Protein AF-0000000080856623 (afdb_homodimer)

InterPro domains:
  IPR011146 HIT-like domain [PF01230] (14-105)
  IPR011146 HIT-like domain [PS51084] (1-110)
  IPR019808 Histidine triad, conserved site [PS00892] (84-102)
  IPR036265 HIT-like superfamily [G3DSA:3.30.428.10] (2-150)
  IPR036265 HIT-like superfamily [SSF54197] (4-149)
  IPR039383 FHIT family [cd01275] (6-125)
  IPR052677 Dinucleoside polyphosphate hydrolase [PTHR46981] (1-150)

Nearest PDB structures (foldseek):
  7p8p-assembly1_D  TM=9.860E-01  e=2.980E-21  Homo sapiens
  7p8p-assembly2_B  TM=9.733E-01  e=2.643E-21  Homo sapiens
  6fit-assembly1_A-2  TM=9.940E-01  e=3.788E-18  Homo sapiens
  3fit-assembly1_A-2  TM=9.906E-01  e=9.327E-18  Homo sapiens
  1ems-assembly1_A  TM=9.838E-01  e=1.234E-13  Caenorhabditis elegans

pLDDT: mean 90.17, std 13.38, range [50.75, 98.94]

Secondary structure (DSSP, 8-state):
--EEEETTEEEEGGGEEEE-SSEEEEE-SS-SSTT-EEEEESS--SSGGGS-HHHHHHHHHHHHHHHHHHHHHTT-SEEEEEEEESGGGT--SSS--EEEEEE-TTSSSSTTHHHHHHHHHT-GGG--GGGPPPHHHHHHHHHHHHTT--/--EEEETTEEEEGGGEEEE-SSEEEEE-SS-SSTT-EEEEESS--SSGGGS-HHHHHHHHHHHHHHHHHHHHHTT-SEEEEEEEESGGGT--SSS--EEEEEE-TTSSSSTTHHHHHHHHHT-GGG--GGGPPPHHHHHHHHHHHHTT--

Radius of gyration: 18.38 Å; Cα contacts (8 Å, |Δi|>4): 606; chains: 2; bounding box: 36×53×48 Å

Sequence (300 aa):
MATFRFGQHIIKSSAVFLKTELSFALVNRKPVVPGHVLVCPLRVVERFRDLRPEEVADLFMTTQRVANGIEKHFQASSLTIAIQDGPEAGQTVKHVHVHVLPRKAGDFEKNDSIYDELQKHDRESEDVPSKWRSEEEMAREATELSSLFNMATFRFGQHIIKSSAVFLKTELSFALVNRKPVVPGHVLVCPLRVVERFRDLRPEEVADLFMTTQRVANGIEKHFQASSLTIAIQDGPEAGQTVKHVHVHVLPRKAGDFEKNDSIYDELQKHDRESEDVPSKWRSEEEMAREATELSSLFN

Foldseek 3Di:
DDWADFAVDIGDCLQWQDDDPFKTKGQDFQDLFPLKIKIFTRDFAQFPVVDDPVNVVVRVVVVVLSLVLSCVVVVADDKDKDWQGDVVSQDDRRGTMIIIDGDHPPRDVPPVCSSVCVSVVSPCVVCPVVSTDDSVVSSVVSNVSSVSVD/DDWADFAVDIGDCLQWQDDDPFKTKGQDFQDLFPLKIKIFTRDFAQFPVPDDPVNVVVRVVVVVLSLVLSCVVVVADDKDKDWQGDVVSQDQGRGTMIIIDGDHPPRDVPPVCSSVCVSVVSPCVVCPVVSTDDSVVSSVVSNVSSVSVD

Structure (mmCIF, N/CA/C/O backbone):
data_AF-0000000080856623-model_v1
#
loop_
_entity.id
_entity.type
_entity.pdbx_description
1 polymer "Bis(5'-adenosyl)-triphosphatase"
#
loop_
_atom_site.group_PDB
_atom_site.id
_atom_site.type_symbol
_atom_site.label_atom_id
_atom_site.label_alt_id
_atom_site.label_comp_id
_atom_site.label_asym_id
_atom_site.label_entity_id
_atom_site.label_seq_id
_atom_site.pdbx_PDB_ins_code
_atom_site.Cartn_x
_atom_site.Cartn_y
_atom_site.Cartn_z
_atom_site.occupancy
_atom_site.B_iso_or_equiv
_atom_site.auth_seq_id
_atom_site.auth_comp_id
_atom_site.auth_asym_id
_atom_site.auth_atom_id
_atom_site.pdbx_PDB_model_num
ATOM 1 N N . MET A 1 1 ? 4.715 21.141 23.594 1 70.88 1 MET A N 1
ATOM 2 C CA . MET A 1 1 ? 3.789 20.641 22.578 1 70.88 1 MET A CA 1
ATOM 3 C C . MET A 1 1 ? 3.955 19.141 22.375 1 70.88 1 MET A C 1
ATOM 5 O O . MET A 1 1 ? 5.055 18.609 22.516 1 70.88 1 MET A O 1
ATOM 9 N N . ALA A 1 2 ? 2.922 18.375 22.422 1 89.44 2 ALA A N 1
ATOM 10 C CA . ALA A 1 2 ? 2.992 16.922 22.297 1 89.44 2 ALA A CA 1
ATOM 11 C C . ALA A 1 2 ? 3.67 16.516 21 1 89.44 2 ALA A C 1
ATOM 13 O O . ALA A 1 2 ? 3.701 17.297 20.031 1 89.44 2 ALA A O 1
ATOM 14 N N . THR A 1 3 ? 4.473 15.602 21.031 1 94.25 3 THR A N 1
ATOM 15 C CA . THR A 1 3 ? 5.207 15.141 19.859 1 94.25 3 THR A CA 1
ATOM 16 C C . THR A 1 3 ? 4.926 13.672 19.594 1 94.25 3 THR A C 1
ATOM 18 O O . THR A 1 3 ? 4.398 12.961 20.453 1 94.25 3 THR A O 1
ATOM 21 N N . PHE A 1 4 ? 5.152 13.289 18.422 1 95.56 4 PHE A N 1
ATOM 22 C CA . PHE A 1 4 ? 5.121 11.898 18 1 95.56 4 PHE A CA 1
ATOM 23 C C . PHE A 1 4 ? 6.477 11.469 17.453 1 95.56 4 PHE A C 1
ATOM 25 O O . PHE A 1 4 ? 7.227 12.289 16.922 1 95.56 4 PHE A O 1
ATOM 32 N N . ARG A 1 5 ? 6.703 10.234 17.656 1 95.94 5 ARG A N 1
ATOM 33 C CA . ARG A 1 5 ? 7.902 9.688 17.031 1 95.94 5 ARG A CA 1
ATOM 34 C C . ARG A 1 5 ? 7.598 9.125 15.641 1 95.94 5 ARG A C 1
ATOM 36 O O . ARG A 1 5 ? 6.637 8.375 15.477 1 95.94 5 ARG A O 1
ATOM 43 N N . PHE A 1 6 ? 8.422 9.531 14.688 1 96.31 6 PHE A N 1
ATOM 44 C CA . PHE A 1 6 ? 8.367 9.039 13.312 1 96.31 6 PHE A CA 1
ATOM 45 C C . PHE A 1 6 ? 9.734 8.516 12.875 1 96.31 6 PHE A C 1
ATOM 47 O O . PHE A 1 6 ? 10.469 9.211 12.172 1 96.31 6 PHE A O 1
ATOM 54 N N . GLY A 1 7 ? 9.883 7.223 13.266 1 95.12 7 GLY A N 1
ATOM 55 C CA . GLY A 1 7 ? 11.227 6.691 13.109 1 95.12 7 GLY A CA 1
ATOM 56 C C . GLY A 1 7 ? 12.281 7.492 13.844 1 95.12 7 GLY A C 1
ATOM 57 O O . GLY A 1 7 ? 12.156 7.727 15.047 1 95.12 7 GLY A O 1
ATOM 58 N N . GLN A 1 8 ? 13.289 7.926 13.188 1 93.19 8 GLN A N 1
ATOM 59 C CA . GLN A 1 8 ? 14.391 8.688 13.758 1 93.19 8 GLN A CA 1
ATOM 60 C C . GLN A 1 8 ? 14.031 10.164 13.891 1 93.19 8 GLN A C 1
ATOM 62 O O . GLN A 1 8 ? 14.828 10.969 14.367 1 93.19 8 GLN A O 1
ATOM 67 N N . HIS A 1 9 ? 12.805 10.547 13.5 1 92.5 9 HIS A N 1
ATOM 68 C CA . HIS A 1 9 ? 12.352 11.93 13.555 1 92.5 9 HIS A CA 1
ATOM 69 C C . HIS A 1 9 ? 11.32 12.133 14.656 1 92.5 9 HIS A C 1
ATOM 71 O O . HIS A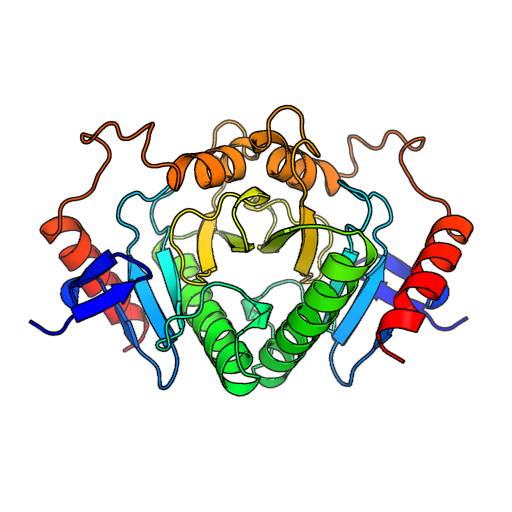 1 9 ? 10.648 11.188 15.07 1 92.5 9 HIS A O 1
ATOM 77 N N . ILE A 1 10 ? 11.305 13.328 15.109 1 94.25 10 ILE A N 1
ATOM 78 C CA . ILE A 1 10 ? 10.25 13.789 16.016 1 94.25 10 ILE A CA 1
ATOM 79 C C . ILE A 1 10 ? 9.328 14.758 15.289 1 94.25 10 ILE A C 1
ATOM 81 O O . ILE A 1 10 ? 9.789 15.719 14.664 1 94.25 10 ILE A O 1
ATOM 85 N N . ILE A 1 11 ? 8.07 14.484 15.359 1 93.62 11 ILE A N 1
ATOM 86 C CA . ILE A 1 11 ? 7.113 15.352 14.672 1 93.62 11 ILE A CA 1
ATOM 87 C C . ILE A 1 11 ? 6.195 16.016 15.695 1 93.62 11 ILE A C 1
ATOM 89 O O . ILE A 1 11 ? 5.801 15.391 16.688 1 93.62 11 ILE A O 1
ATOM 93 N N . LYS A 1 12 ? 5.953 17.266 15.445 1 95.38 12 LYS A N 1
ATOM 94 C CA . LYS A 1 12 ? 5.035 18 16.312 1 95.38 12 LYS A CA 1
ATOM 95 C C . LYS A 1 12 ? 3.607 17.484 16.156 1 95.38 12 LYS A C 1
ATOM 97 O O . LYS A 1 12 ? 3.176 17.156 15.055 1 95.38 12 LYS A O 1
ATOM 102 N N . SER A 1 13 ? 2.863 17.5 17.234 1 97.12 13 SER A N 1
ATOM 103 C CA . SER A 1 13 ? 1.475 17.047 17.219 1 97.12 13 SER A CA 1
ATOM 104 C C . SER A 1 13 ? 0.624 17.938 16.312 1 97.12 13 SER A C 1
ATOM 106 O O . SER A 1 13 ? -0.447 17.516 15.867 1 97.12 13 SER A O 1
ATOM 108 N N . SER A 1 14 ? 1.078 19.125 16 1 96.81 14 SER A N 1
ATOM 109 C CA . SER A 1 14 ? 0.342 20.047 15.148 1 96.81 14 SER A CA 1
ATOM 110 C C . SER A 1 14 ? 0.319 19.578 13.703 1 96.81 14 SER A C 1
ATOM 112 O O . SER A 1 14 ? -0.468 20.062 12.891 1 96.81 14 SER A O 1
ATOM 114 N N . ALA A 1 15 ? 1.191 18.609 13.398 1 97.25 15 ALA A N 1
ATOM 115 C CA . ALA A 1 15 ? 1.214 18.031 12.055 1 97.25 15 ALA A CA 1
ATOM 116 C C . ALA A 1 15 ? 0.324 16.797 11.969 1 97.25 15 ALA A C 1
ATOM 118 O O . ALA A 1 15 ? 0.147 16.219 10.898 1 97.25 15 ALA A O 1
ATOM 119 N N . VAL A 1 16 ? -0.177 16.359 13.141 1 98.38 16 VAL A N 1
ATOM 120 C CA . VAL A 1 16 ? -1.014 15.172 13.242 1 98.38 16 VAL A CA 1
ATOM 121 C C . VAL A 1 16 ? -2.486 15.57 13.211 1 98.38 16 VAL A C 1
ATOM 123 O O . VAL A 1 16 ? -2.914 16.438 13.977 1 98.38 16 VAL A O 1
ATOM 126 N N . PHE A 1 17 ? -3.281 14.891 12.32 1 98.56 17 PHE A N 1
ATOM 127 C CA . PHE A 1 17 ? -4.656 15.367 12.195 1 98.56 17 PHE A CA 1
ATOM 128 C C . PHE A 1 17 ? -5.641 14.289 12.633 1 98.56 17 PHE A C 1
ATOM 130 O O . PHE A 1 17 ? -6.844 14.531 12.719 1 98.56 17 PHE A O 1
ATOM 137 N N . LEU A 1 18 ? -5.203 13.117 12.891 1 98.56 18 LEU A N 1
ATOM 138 C CA . LEU A 1 18 ? -6.027 12.023 13.391 1 98.56 18 LEU A CA 1
ATOM 139 C C . LEU A 1 18 ? -5.207 11.078 14.258 1 98.56 18 LEU A C 1
ATOM 141 O O . LEU A 1 18 ? -4.074 10.742 13.914 1 98.56 18 LEU A O 1
ATOM 145 N N . LYS A 1 19 ? -5.727 10.695 15.336 1 98.12 19 LYS A N 1
ATOM 146 C CA . LYS A 1 19 ? -5.113 9.711 16.219 1 98.12 19 LYS A CA 1
ATOM 147 C C . LYS A 1 19 ? -6.133 8.664 16.672 1 98.12 19 LYS A C 1
ATOM 149 O O . LYS A 1 19 ? -7.258 9.008 17.047 1 98.12 19 LYS A O 1
ATOM 154 N N . THR A 1 20 ? -5.82 7.445 16.516 1 98.25 20 THR A N 1
ATOM 155 C CA . THR A 1 20 ? -6.605 6.348 17.078 1 98.25 20 THR A CA 1
ATOM 156 C C . THR A 1 20 ? -5.875 5.691 18.234 1 98.25 20 THR A C 1
ATOM 158 O O . THR A 1 20 ? -4.898 6.238 18.75 1 98.25 20 THR A O 1
ATOM 161 N N . GLU A 1 21 ? -6.359 4.543 18.656 1 98 21 GLU A N 1
ATOM 162 C CA . GLU A 1 21 ? -5.754 3.852 19.797 1 98 21 GLU A CA 1
ATOM 163 C C . GLU A 1 21 ? -4.34 3.375 19.453 1 98 21 GLU A C 1
ATOM 165 O O . GLU A 1 21 ? -3.465 3.355 20.328 1 98 21 GLU A O 1
ATOM 170 N N . LEU A 1 22 ? -4.133 3.025 18.156 1 98.81 22 LEU A N 1
ATOM 171 C CA . LEU A 1 22 ? -2.861 2.379 17.859 1 98.81 22 LEU A CA 1
ATOM 172 C C . LEU A 1 22 ? -2.168 3.061 16.688 1 98.81 22 LEU A C 1
ATOM 174 O O . LEU A 1 22 ? -1.07 2.664 16.297 1 98.81 22 LEU A O 1
ATOM 178 N N . SER A 1 23 ? -2.801 4.129 16.078 1 98.81 23 SER A N 1
ATOM 179 C CA . SER A 1 23 ? -2.238 4.754 14.883 1 98.81 23 SER A CA 1
ATOM 180 C C . SER A 1 23 ? -2.424 6.266 14.906 1 98.81 23 SER A C 1
ATOM 182 O O . SER A 1 23 ? -3.162 6.793 15.742 1 98.81 23 SER A O 1
ATOM 184 N N . PHE A 1 24 ? -1.7 6.93 14.062 1 98.69 24 PHE A N 1
ATOM 185 C CA . PHE A 1 24 ? -1.901 8.352 13.836 1 98.69 24 PHE A CA 1
ATOM 186 C C . PHE A 1 24 ? -1.658 8.711 12.375 1 98.69 24 PHE A C 1
ATOM 188 O O . PHE A 1 24 ? -0.956 7.988 11.664 1 98.69 24 PHE A O 1
ATOM 195 N N . ALA A 1 25 ? -2.311 9.75 11.945 1 98.81 25 ALA A N 1
ATOM 196 C CA . ALA A 1 25 ? -2.17 10.273 10.586 1 98.81 25 ALA A CA 1
ATOM 197 C C . ALA A 1 25 ? -1.59 11.688 10.609 1 98.81 25 ALA A C 1
ATOM 199 O O . ALA A 1 25 ? -1.991 12.523 11.422 1 98.81 25 ALA A O 1
ATOM 200 N N . LEU A 1 26 ? -0.622 11.945 9.727 1 98.38 26 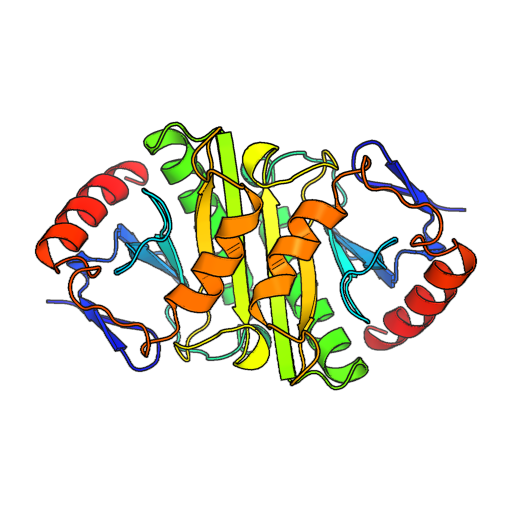LEU A N 1
ATOM 201 C CA . LEU A 1 26 ? 0.045 13.242 9.703 1 98.38 26 LEU A CA 1
ATOM 202 C C . LEU A 1 26 ? 0.203 13.742 8.266 1 98.38 26 LEU A C 1
ATOM 204 O O . LEU A 1 26 ? 0.229 12.945 7.328 1 98.38 26 LEU A O 1
ATOM 208 N N . VAL A 1 27 ? 0.275 15.039 8.141 1 97.75 27 VAL A N 1
ATOM 209 C CA . VAL A 1 27 ? 0.539 15.648 6.836 1 97.75 27 VAL A CA 1
ATOM 210 C C . VAL A 1 27 ? 2 15.43 6.449 1 97.75 27 VAL A C 1
ATOM 212 O O . VAL A 1 27 ? 2.867 15.312 7.32 1 97.75 27 VAL A O 1
ATOM 215 N N . ASN A 1 28 ? 2.178 15.281 5.238 1 94.06 28 ASN A N 1
ATOM 216 C CA . ASN A 1 28 ? 3.518 15.023 4.719 1 94.06 28 ASN A CA 1
ATOM 217 C C . ASN A 1 28 ? 4.312 16.312 4.559 1 94.06 28 ASN A C 1
ATOM 219 O O . ASN A 1 28 ? 3.779 17.328 4.094 1 94.06 28 ASN A O 1
ATOM 223 N N . ARG A 1 29 ? 5.516 16.266 4.957 1 91.31 29 ARG A N 1
ATOM 224 C CA . ARG A 1 29 ? 6.387 17.438 4.875 1 91.31 29 ARG A CA 1
ATOM 225 C C . ARG A 1 29 ? 6.723 17.766 3.424 1 91.31 29 ARG A C 1
ATOM 227 O O . ARG A 1 29 ? 6.875 18.938 3.066 1 91.31 29 ARG A O 1
ATOM 234 N N . LYS A 1 30 ? 6.91 16.781 2.619 1 89.94 30 LYS A N 1
ATOM 235 C CA . LYS A 1 30 ? 7.207 16.922 1.197 1 89.94 30 LYS A CA 1
ATOM 236 C C . LYS A 1 30 ? 6.223 16.141 0.343 1 89.94 30 LYS A C 1
ATOM 238 O O . LYS A 1 30 ? 6.598 15.156 -0.299 1 89.94 30 LYS A O 1
ATOM 243 N N . PRO A 1 31 ? 5.027 16.672 0.274 1 91.75 31 PRO A N 1
ATOM 244 C CA . PRO A 1 31 ? 4.008 15.922 -0.468 1 91.75 31 PRO A CA 1
ATOM 245 C C . PRO A 1 31 ? 4.32 15.82 -1.959 1 91.75 31 PRO A C 1
ATOM 247 O O . PRO A 1 31 ? 4.793 16.781 -2.562 1 91.75 31 PRO A O 1
ATOM 250 N N . VAL A 1 32 ? 4.094 14.641 -2.492 1 89.12 32 VAL A N 1
ATOM 251 C CA . VAL A 1 32 ? 4.273 14.398 -3.92 1 89.12 32 VAL A CA 1
ATOM 252 C C . VAL A 1 32 ? 3.133 15.039 -4.703 1 89.12 32 VAL A C 1
ATOM 254 O O . VAL A 1 32 ? 3.342 15.562 -5.801 1 89.12 32 VAL A O 1
ATOM 257 N N . VAL A 1 33 ? 1.896 14.961 -4.168 1 91.06 33 VAL A N 1
ATOM 258 C CA . VAL A 1 33 ? 0.69 15.602 -4.676 1 91.06 33 VAL A CA 1
ATOM 259 C C . VAL A 1 33 ? -0.051 16.281 -3.531 1 91.06 33 VAL A C 1
ATOM 261 O O . VAL A 1 33 ? 0.138 15.938 -2.365 1 91.06 33 VAL A O 1
ATOM 264 N N . PRO A 1 34 ? -0.864 17.312 -3.932 1 91.81 34 PRO A N 1
ATOM 265 C CA . PRO A 1 34 ? -1.704 17.891 -2.873 1 91.81 34 PRO A CA 1
ATOM 266 C C . PRO A 1 34 ? -2.547 16.828 -2.162 1 91.81 34 PRO A C 1
ATOM 268 O O . PRO A 1 34 ? -3.203 16.016 -2.814 1 91.81 34 PRO A O 1
ATOM 271 N N . GLY A 1 35 ? -2.475 16.781 -0.822 1 95.31 35 GLY A N 1
ATOM 272 C CA . GLY A 1 35 ? -3.271 15.844 -0.047 1 95.31 35 GLY A CA 1
ATOM 273 C C . GLY A 1 35 ? -2.531 14.562 0.285 1 95.31 35 GLY A C 1
ATOM 274 O O . GLY A 1 35 ? -3.066 13.688 0.972 1 95.31 35 GLY A O 1
ATOM 275 N N . HIS A 1 36 ? -1.247 14.453 -0.173 1 96.25 36 HIS A N 1
ATOM 276 C CA . HIS A 1 36 ? -0.41 13.312 0.197 1 96.25 36 HIS A CA 1
ATOM 277 C C . HIS A 1 36 ? -0.142 13.297 1.698 1 96.25 36 HIS A C 1
ATOM 279 O O . HIS A 1 36 ? 0.504 14.195 2.23 1 96.25 36 HIS A O 1
ATOM 285 N N . VAL A 1 37 ? -0.637 12.289 2.355 1 98.25 37 VAL A N 1
ATOM 286 C CA . VAL A 1 37 ? -0.486 12.195 3.803 1 98.25 37 VAL A CA 1
ATOM 287 C C . VAL A 1 37 ? 0.109 10.836 4.172 1 98.25 37 VAL A C 1
ATOM 289 O O . VAL A 1 37 ? 0.256 9.961 3.316 1 98.25 37 VAL A O 1
ATOM 292 N N . LEU A 1 38 ? 0.446 10.695 5.473 1 98.5 38 LEU A N 1
ATOM 293 C CA . LEU A 1 38 ? 1.017 9.461 6.004 1 98.5 38 LEU A CA 1
ATOM 294 C C . LEU A 1 38 ? 0.182 8.93 7.164 1 98.5 38 LEU A C 1
ATOM 296 O O . LEU A 1 38 ? -0.354 9.711 7.957 1 98.5 38 LEU A O 1
ATOM 300 N N . VAL A 1 39 ? 0.033 7.66 7.215 1 98.88 39 VAL A N 1
ATOM 301 C CA . VAL A 1 39 ? -0.559 6.992 8.367 1 98.88 39 VAL A CA 1
ATOM 302 C C . VAL A 1 39 ? 0.452 6.027 8.984 1 98.88 39 VAL A C 1
ATOM 304 O O . VAL A 1 39 ? 1.077 5.238 8.266 1 98.88 39 VAL A O 1
ATOM 307 N N . CYS A 1 40 ? 0.606 6.047 10.312 1 98.56 40 CYS A N 1
ATOM 308 C CA . CYS A 1 40 ? 1.645 5.301 11.016 1 98.56 40 CYS A CA 1
ATOM 309 C C . CYS A 1 40 ? 1.097 4.668 12.289 1 98.56 40 CYS A C 1
ATOM 311 O O . CYS A 1 40 ? 0.165 5.195 12.898 1 98.56 40 CYS A O 1
ATOM 313 N N . PRO A 1 41 ? 1.673 3.473 12.664 1 98.88 41 PRO A N 1
ATOM 314 C CA . PRO A 1 41 ? 1.391 3.014 14.023 1 98.88 41 PRO A CA 1
ATOM 315 C C . PRO A 1 41 ? 2.025 3.904 15.094 1 98.88 41 PRO A C 1
ATOM 317 O O . PRO A 1 41 ? 3.041 4.555 14.828 1 98.88 41 PRO A O 1
ATOM 320 N N . LEU A 1 42 ? 1.404 3.922 16.266 1 98.44 42 LEU A N 1
ATOM 321 C CA . LEU A 1 42 ? 1.98 4.668 17.375 1 98.44 42 LEU A CA 1
ATOM 322 C C . LEU A 1 42 ? 3.303 4.055 17.812 1 98.44 42 LEU A C 1
ATOM 324 O O . LEU A 1 42 ? 4.27 4.773 18.078 1 98.44 42 LEU A O 1
ATOM 328 N N . ARG A 1 43 ? 3.281 2.703 17.953 1 98.31 43 ARG A N 1
ATOM 329 C CA . ARG A 1 43 ? 4.539 2.041 18.281 1 98.31 43 ARG A CA 1
ATOM 330 C C . ARG A 1 43 ? 5.52 2.113 17.125 1 98.31 43 ARG A C 1
ATOM 332 O O . ARG A 1 43 ? 5.172 1.788 15.984 1 98.31 43 ARG A O 1
ATOM 339 N N . VAL A 1 44 ? 6.691 2.555 17.375 1 98.19 44 VAL A N 1
ATOM 340 C CA . VAL A 1 44 ? 7.707 2.664 16.328 1 98.19 44 VAL A CA 1
ATOM 341 C C . VAL A 1 44 ? 8.242 1.276 15.984 1 98.19 44 VAL A C 1
ATOM 343 O O . VAL A 1 44 ? 8.953 0.659 16.781 1 98.19 44 VAL A O 1
ATOM 346 N N . VAL A 1 45 ? 7.957 0.826 14.859 1 98.06 45 VAL A N 1
ATOM 347 C CA . VAL A 1 45 ? 8.492 -0.42 14.32 1 98.06 45 VAL A CA 1
ATOM 348 C C . VAL A 1 45 ? 9 -0.193 12.898 1 98.06 45 VAL A C 1
ATOM 350 O O . VAL A 1 45 ? 8.391 0.553 12.125 1 98.06 45 VAL A O 1
ATOM 353 N N . GLU A 1 46 ? 9.992 -0.803 12.555 1 97.94 46 GLU A N 1
ATOM 354 C CA . GLU A 1 46 ? 10.695 -0.526 11.312 1 97.94 46 GLU A CA 1
ATOM 355 C C . GLU A 1 46 ? 10.023 -1.229 10.133 1 97.94 46 GLU A C 1
ATOM 357 O O . GLU A 1 46 ? 9.961 -0.679 9.031 1 97.94 46 GLU A O 1
ATOM 362 N N . ARG A 1 47 ? 9.617 -2.484 10.398 1 98.56 47 ARG A N 1
ATOM 363 C CA . ARG A 1 47 ? 9.148 -3.314 9.297 1 98.56 47 ARG A CA 1
ATOM 364 C C . ARG A 1 47 ? 7.695 -3.725 9.5 1 98.56 47 ARG A C 1
ATOM 366 O O . ARG A 1 47 ? 7.234 -3.854 10.633 1 98.56 47 ARG A O 1
ATOM 373 N N . PHE A 1 48 ? 7.016 -3.889 8.328 1 98.81 48 PHE A N 1
ATOM 374 C CA . PHE A 1 48 ? 5.617 -4.301 8.32 1 98.81 48 PHE A CA 1
ATOM 375 C C . PHE A 1 48 ? 5.426 -5.582 9.117 1 98.81 48 PHE A C 1
ATOM 377 O O . PHE A 1 48 ? 4.438 -5.73 9.836 1 98.81 48 PHE A O 1
ATOM 384 N N . ARG A 1 49 ? 6.367 -6.512 9.094 1 98.38 49 ARG A N 1
ATOM 385 C CA . ARG A 1 49 ? 6.309 -7.805 9.766 1 98.38 49 ARG A CA 1
ATOM 386 C C . ARG A 1 49 ? 6.348 -7.641 11.281 1 98.38 49 ARG A C 1
ATOM 388 O O . ARG A 1 49 ? 6 -8.562 12.016 1 98.38 49 ARG A O 1
ATOM 395 N N . ASP A 1 50 ? 6.77 -6.523 11.727 1 98.56 50 ASP A N 1
ATOM 396 C CA . ASP A 1 50 ? 6.977 -6.312 13.156 1 98.56 50 ASP A CA 1
ATOM 397 C C . ASP A 1 50 ? 5.691 -5.848 13.828 1 98.56 50 ASP A C 1
ATOM 399 O O . ASP A 1 50 ? 5.629 -5.746 15.055 1 98.56 50 ASP A O 1
ATOM 403 N N . LEU A 1 51 ? 4.629 -5.562 13.062 1 98.81 51 LEU A N 1
ATOM 404 C CA . LEU A 1 51 ? 3.348 -5.129 13.609 1 98.81 51 LEU A CA 1
ATOM 405 C C . LEU A 1 51 ? 2.584 -6.309 14.203 1 98.81 51 LEU A C 1
ATOM 407 O O . LEU A 1 51 ? 2.588 -7.406 13.633 1 98.81 51 LEU A O 1
ATOM 411 N N . ARG A 1 52 ? 1.952 -6.059 15.305 1 98.62 52 ARG A N 1
ATOM 412 C CA . ARG A 1 52 ? 1.011 -7.027 15.852 1 98.62 52 ARG A CA 1
ATOM 413 C C . ARG A 1 52 ? -0.31 -7.004 15.094 1 98.62 52 ARG A C 1
ATOM 415 O O . ARG A 1 52 ? -0.65 -6 14.461 1 98.62 52 ARG A O 1
ATOM 422 N N . PRO A 1 53 ? -1.062 -8.086 15.203 1 98.25 53 PRO A N 1
ATOM 423 C CA . PRO A 1 53 ? -2.309 -8.164 14.438 1 98.25 53 PRO A CA 1
ATOM 424 C C . PRO A 1 53 ? -3.248 -6.992 14.719 1 98.25 53 PRO A C 1
ATOM 426 O O . PRO A 1 53 ? -3.854 -6.445 13.789 1 98.25 53 PRO A O 1
ATOM 429 N N . GLU A 1 54 ? -3.35 -6.602 15.938 1 98.5 54 GLU A N 1
ATOM 430 C CA . GLU A 1 54 ? -4.234 -5.492 16.281 1 98.5 54 GLU A CA 1
ATOM 431 C C . GLU A 1 54 ? -3.721 -4.18 15.703 1 98.5 54 GLU A C 1
ATOM 433 O O . GLU A 1 54 ? -4.508 -3.299 15.352 1 98.5 54 GLU A O 1
ATOM 438 N N . GLU A 1 55 ? -2.381 -4.012 15.602 1 98.88 55 GLU A N 1
ATOM 439 C CA . GLU A 1 55 ? -1.782 -2.826 15 1 98.88 55 GLU A CA 1
ATOM 440 C C . GLU A 1 55 ? -2.035 -2.789 13.492 1 98.88 55 GLU A C 1
ATOM 442 O O . GLU A 1 55 ? -2.322 -1.729 12.93 1 98.88 55 GLU A O 1
ATOM 447 N N . VAL A 1 56 ? -1.908 -3.992 12.867 1 98.88 56 VAL A N 1
ATOM 448 C CA . VAL A 1 56 ? -2.176 -4.078 11.438 1 98.88 56 VAL A CA 1
ATOM 449 C C . VAL A 1 56 ? -3.617 -3.664 11.156 1 98.88 56 VAL A C 1
ATOM 451 O O . VAL A 1 56 ? -3.871 -2.822 10.289 1 98.88 56 VAL A O 1
ATOM 454 N N . ALA A 1 57 ? -4.52 -4.238 11.898 1 98.81 57 ALA A N 1
ATOM 455 C CA . ALA A 1 57 ? -5.938 -3.953 11.695 1 98.81 57 ALA A CA 1
ATOM 456 C C . ALA A 1 57 ? -6.234 -2.471 11.906 1 98.81 57 ALA A C 1
ATOM 458 O O . ALA A 1 57 ? -6.867 -1.832 11.062 1 98.81 57 ALA A O 1
ATOM 459 N N . ASP A 1 58 ? -5.777 -1.93 13 1 98.81 58 ASP A N 1
ATOM 460 C CA . ASP A 1 58 ? -6.035 -0.526 13.305 1 98.81 58 ASP A CA 1
ATOM 461 C C . ASP A 1 58 ? -5.395 0.391 12.266 1 98.81 58 ASP A C 1
ATOM 463 O O . ASP A 1 58 ? -5.996 1.385 11.852 1 98.81 58 ASP A O 1
ATOM 467 N N . LEU A 1 59 ? -4.172 0.076 11.875 1 98.94 59 LEU A N 1
ATOM 468 C CA . LEU A 1 59 ? -3.438 0.885 10.906 1 98.94 59 LEU A CA 1
ATOM 469 C C . LEU A 1 59 ? -4.219 1.015 9.609 1 98.94 59 LEU A C 1
ATOM 471 O O . LEU A 1 59 ? -4.398 2.121 9.094 1 98.94 59 LEU A O 1
ATOM 475 N N . PHE A 1 60 ? -4.789 -0.04 9.148 1 98.94 60 PHE A N 1
ATOM 476 C CA . PHE A 1 60 ? -5.375 0.022 7.812 1 98.94 60 PHE A CA 1
ATOM 477 C C . PHE A 1 60 ? -6.844 0.428 7.887 1 98.94 60 PHE A C 1
ATOM 479 O O . PHE A 1 60 ? -7.383 1.001 6.938 1 98.94 60 PHE A O 1
ATOM 486 N N . MET A 1 61 ? -7.488 0.141 8.984 1 98.88 61 MET A N 1
ATOM 487 C CA . MET A 1 61 ? -8.797 0.757 9.164 1 98.88 61 MET A CA 1
ATOM 488 C C . MET A 1 61 ? -8.68 2.275 9.25 1 98.88 61 MET A C 1
ATOM 490 O O . MET A 1 61 ? -9.523 3 8.727 1 98.88 61 MET A O 1
ATOM 494 N N . THR A 1 62 ? -7.633 2.75 9.93 1 98.88 62 THR A N 1
ATOM 495 C CA . THR A 1 62 ? -7.344 4.18 9.969 1 98.88 62 THR A CA 1
ATOM 496 C C . THR A 1 62 ? -7.008 4.703 8.578 1 98.88 62 THR A C 1
ATOM 498 O O . THR A 1 62 ? -7.484 5.766 8.172 1 98.88 62 THR A O 1
ATOM 501 N N . THR A 1 63 ? -6.191 3.959 7.832 1 98.94 63 THR A N 1
ATOM 502 C CA . THR A 1 63 ? -5.84 4.332 6.465 1 98.94 63 THR A CA 1
ATOM 503 C C . THR A 1 63 ? -7.09 4.477 5.605 1 98.94 63 THR A C 1
ATOM 505 O O . THR A 1 63 ? -7.207 5.43 4.828 1 98.94 63 THR A O 1
ATOM 508 N N . GLN A 1 64 ? -8.016 3.523 5.77 1 98.88 64 GLN A N 1
ATOM 509 C CA . GLN A 1 64 ? -9.25 3.596 4.988 1 98.88 64 GLN A CA 1
ATOM 510 C C . GLN A 1 64 ? -10.031 4.863 5.316 1 98.88 64 GLN A C 1
ATOM 512 O O . GLN A 1 64 ? -10.531 5.543 4.414 1 98.88 64 GLN A O 1
ATOM 517 N N . ARG A 1 65 ? -10.172 5.125 6.582 1 98.56 65 ARG A N 1
ATOM 518 C CA . ARG A 1 65 ? -10.867 6.328 7.035 1 98.56 65 ARG A CA 1
ATOM 519 C C . ARG A 1 65 ? -10.211 7.582 6.465 1 98.56 65 ARG A C 1
ATOM 521 O O . ARG A 1 65 ? -10.898 8.453 5.93 1 98.56 65 ARG A O 1
ATOM 528 N N . VAL A 1 66 ? -8.93 7.695 6.57 1 98.81 66 VAL A N 1
ATOM 529 C CA . VAL A 1 66 ? -8.148 8.828 6.094 1 98.81 66 VAL A CA 1
ATOM 530 C C . VAL A 1 66 ? -8.289 8.961 4.578 1 98.81 66 VAL A C 1
ATOM 532 O O . VAL A 1 66 ? -8.547 10.055 4.062 1 98.81 66 VAL A O 1
ATOM 535 N N . ALA A 1 67 ? -8.141 7.84 3.9 1 98.75 67 ALA A N 1
ATOM 536 C CA . ALA A 1 67 ? -8.219 7.812 2.441 1 98.75 67 ALA A CA 1
ATOM 537 C C . ALA A 1 67 ? -9.562 8.336 1.952 1 98.75 67 ALA A C 1
ATOM 539 O O . ALA A 1 67 ? -9.617 9.141 1.018 1 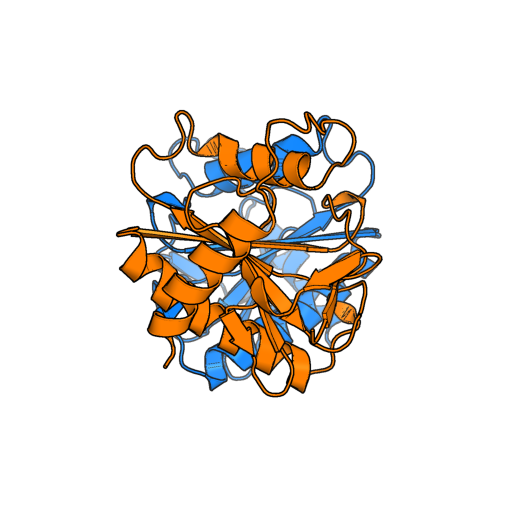98.75 67 ALA A O 1
ATOM 540 N N . ASN A 1 68 ? -10.594 7.879 2.58 1 98.06 68 ASN A N 1
ATOM 541 C CA . ASN A 1 68 ? -11.93 8.336 2.213 1 98.06 68 ASN A CA 1
ATOM 542 C C . ASN A 1 68 ? -12.07 9.844 2.396 1 98.06 68 ASN A C 1
ATOM 544 O O . ASN A 1 68 ? -12.617 10.531 1.527 1 98.06 68 ASN A O 1
ATOM 548 N N . GLY A 1 69 ? -11.641 10.328 3.549 1 98.06 69 GLY A N 1
ATOM 549 C CA . GLY A 1 69 ? -11.727 11.75 3.844 1 98.06 69 GLY A CA 1
ATOM 550 C C . GLY A 1 69 ? -10.938 12.609 2.873 1 98.06 69 GLY A C 1
ATOM 551 O O . GLY A 1 69 ? -11.453 13.602 2.355 1 98.06 69 GLY A O 1
ATOM 552 N N . ILE A 1 70 ? -9.695 12.266 2.596 1 97.44 70 ILE A N 1
ATOM 553 C CA . ILE A 1 70 ? -8.82 13.094 1.771 1 97.44 70 ILE A CA 1
ATOM 554 C C . ILE A 1 70 ? -9.289 13.039 0.316 1 97.44 70 ILE A C 1
ATOM 556 O O . ILE A 1 70 ? -9.188 14.031 -0.409 1 97.44 70 ILE A O 1
ATOM 560 N N . GLU A 1 71 ? -9.75 11.805 -0.109 1 97.94 71 GLU A N 1
ATOM 561 C CA . GLU A 1 71 ? -10.258 11.703 -1.473 1 97.94 71 GLU A CA 1
ATOM 562 C C . GLU A 1 71 ? -11.398 12.688 -1.71 1 97.94 71 GLU A C 1
ATOM 564 O O . GLU A 1 71 ? -11.414 13.391 -2.721 1 97.94 71 GLU A O 1
ATOM 569 N N . LYS A 1 72 ? -12.312 12.734 -0.824 1 97.25 72 LYS A N 1
ATOM 570 C CA . LYS A 1 72 ? -13.445 13.648 -0.921 1 97.25 72 LYS A CA 1
ATOM 571 C C . LYS A 1 72 ? -13 15.102 -0.819 1 97.25 72 LYS A C 1
ATOM 573 O O . LYS A 1 72 ? -13.398 15.945 -1.629 1 97.25 72 LYS A O 1
ATOM 578 N N . HIS A 1 73 ? -12.195 15.422 0.151 1 97.44 73 HIS A N 1
ATOM 579 C CA . HIS A 1 73 ? -11.758 16.781 0.443 1 97.44 73 HIS A CA 1
ATOM 580 C C . HIS A 1 73 ? -11.008 17.391 -0.74 1 97.44 73 HIS A C 1
ATOM 582 O O . HIS A 1 73 ? -11.188 18.562 -1.055 1 97.44 73 HIS A O 1
ATOM 588 N N . PHE A 1 74 ? -10.188 16.625 -1.419 1 96.69 74 PHE A N 1
ATOM 589 C CA . PHE A 1 74 ? -9.359 17.125 -2.508 1 96.69 74 PHE A CA 1
ATOM 590 C C . PHE A 1 74 ? -10.008 16.844 -3.857 1 96.69 74 PHE A C 1
ATOM 592 O O . PHE A 1 74 ? -9.352 16.953 -4.898 1 96.69 74 PHE A O 1
ATOM 599 N N . GLN A 1 75 ? -11.281 16.359 -3.885 1 96.31 75 GLN A N 1
ATOM 600 C CA . GLN A 1 75 ? -12.062 16.094 -5.09 1 96.31 75 GLN A CA 1
ATOM 601 C C . GLN A 1 75 ? -11.305 15.164 -6.043 1 96.31 75 GLN A C 1
ATOM 603 O O . GLN A 1 75 ? -11.227 15.438 -7.242 1 96.31 75 GLN A O 1
ATOM 608 N N . ALA A 1 76 ? -10.68 14.219 -5.426 1 96.81 76 ALA A N 1
ATOM 609 C CA . ALA A 1 76 ? -9.992 13.195 -6.195 1 96.81 76 ALA A CA 1
ATOM 610 C C . ALA A 1 76 ? -10.945 12.062 -6.582 1 96.81 76 ALA A C 1
ATOM 612 O O . ALA A 1 76 ? -12.055 11.969 -6.051 1 96.81 76 ALA A O 1
ATOM 613 N N . SER A 1 77 ? -10.492 11.281 -7.551 1 96.69 77 SER A N 1
ATOM 614 C CA . SER A 1 77 ? -11.336 10.18 -7.996 1 96.69 77 SER A CA 1
ATOM 615 C C . SER A 1 77 ? -10.656 8.836 -7.758 1 96.69 77 SER A C 1
ATOM 617 O O . SER A 1 77 ? -11.234 7.781 -8.023 1 96.69 77 SER A O 1
ATOM 619 N N . SER A 1 78 ? -9.414 8.875 -7.281 1 97 78 SER A N 1
ATOM 620 C CA . SER A 1 78 ? -8.617 7.672 -7.043 1 97 78 SER A CA 1
ATOM 621 C C . SER A 1 78 ? -7.621 7.883 -5.906 1 97 78 SER A C 1
ATOM 623 O O . SER A 1 78 ? -7.48 9 -5.398 1 97 78 SER A O 1
ATOM 625 N N . LEU A 1 79 ? -7.055 6.836 -5.441 1 97.12 79 LEU A N 1
ATOM 626 C CA . LEU A 1 79 ? -6.031 6.867 -4.402 1 97.12 79 LEU A CA 1
ATOM 627 C C . LEU A 1 79 ? -4.891 5.906 -4.734 1 97.12 79 LEU A C 1
ATOM 629 O O . LEU A 1 79 ? -5.133 4.789 -5.199 1 97.12 79 LEU A O 1
ATOM 633 N N . THR A 1 80 ? -3.672 6.352 -4.59 1 95.06 80 THR A N 1
ATOM 634 C CA . THR A 1 80 ? -2.521 5.465 -4.457 1 95.06 80 THR A CA 1
ATOM 635 C C . THR A 1 80 ? -2.176 5.242 -2.988 1 95.06 80 THR A C 1
ATOM 637 O O . THR A 1 80 ? -1.972 6.199 -2.242 1 95.06 80 THR A O 1
ATOM 640 N N . ILE A 1 81 ? -2.188 4.012 -2.543 1 97.19 81 ILE A N 1
ATOM 641 C CA . ILE A 1 81 ? -1.829 3.627 -1.183 1 97.19 81 ILE A CA 1
ATOM 642 C C . ILE A 1 81 ? -0.601 2.719 -1.211 1 97.19 81 ILE A C 1
ATOM 644 O O . ILE A 1 81 ? -0.588 1.704 -1.91 1 97.19 81 ILE A O 1
ATOM 648 N N . ALA A 1 82 ? 0.456 3.072 -0.45 1 95.88 82 ALA A N 1
ATOM 649 C CA . ALA A 1 82 ? 1.698 2.326 -0.631 1 95.88 82 ALA A CA 1
ATOM 650 C C . ALA A 1 82 ? 2.49 2.254 0.672 1 95.88 82 ALA A C 1
ATOM 652 O O . ALA A 1 82 ? 2.436 3.176 1.49 1 95.88 82 ALA A O 1
ATOM 653 N N . ILE A 1 83 ? 3.178 1.233 0.827 1 97.25 83 ILE A N 1
ATOM 654 C CA . ILE A 1 83 ? 4.176 1.051 1.876 1 97.25 83 ILE A CA 1
ATOM 655 C C . ILE A 1 83 ? 5.531 0.728 1.25 1 97.25 83 ILE A C 1
ATOM 657 O O . ILE A 1 83 ? 5.641 -0.195 0.44 1 97.25 83 ILE A O 1
ATOM 661 N N . GLN A 1 84 ? 6.484 1.52 1.524 1 95.31 84 GLN A N 1
ATOM 662 C CA . GLN A 1 84 ? 7.883 1.189 1.265 1 95.31 84 GLN A CA 1
ATOM 663 C C . GLN A 1 84 ? 8.508 0.464 2.453 1 95.31 84 GLN A C 1
ATOM 665 O O . GLN A 1 84 ? 9.016 1.1 3.377 1 95.31 84 GLN A O 1
ATOM 670 N N . ASP A 1 85 ? 8.516 -0.855 2.41 1 97.19 85 ASP A N 1
ATOM 671 C CA . ASP A 1 85 ? 8.898 -1.662 3.562 1 97.19 85 ASP A CA 1
ATOM 672 C C . ASP A 1 85 ? 10.328 -2.178 3.418 1 97.19 85 ASP A C 1
ATOM 674 O O . ASP A 1 85 ? 10.547 -3.303 2.963 1 97.19 85 ASP A O 1
ATOM 678 N N . GLY A 1 86 ? 11.289 -1.411 3.867 1 96 86 GLY A N 1
ATOM 679 C CA . GLY A 1 86 ? 12.695 -1.76 3.758 1 96 86 GLY A CA 1
ATOM 680 C C . GLY A 1 86 ? 13.461 -0.862 2.805 1 96 86 GLY A C 1
ATOM 681 O O . GLY A 1 86 ? 12.859 -0.155 1.992 1 96 86 GLY A O 1
ATOM 682 N N . PRO A 1 87 ? 14.789 -0.909 2.875 1 92.69 87 PRO A N 1
ATOM 683 C CA . PRO A 1 87 ? 15.633 0.033 2.143 1 92.69 87 PRO A CA 1
ATOM 684 C C . PRO A 1 87 ? 15.523 -0.124 0.628 1 92.69 87 PRO A C 1
ATOM 686 O O . PRO A 1 87 ? 15.516 0.872 -0.1 1 92.69 87 PRO A O 1
ATOM 689 N N . GLU A 1 88 ? 15.43 -1.342 0.153 1 91.81 88 GLU A N 1
ATOM 690 C CA . GLU A 1 88 ? 15.398 -1.576 -1.287 1 91.81 88 GLU A CA 1
ATOM 691 C C . GLU A 1 88 ? 14.055 -1.185 -1.887 1 91.81 88 GLU A C 1
ATOM 693 O O . GLU A 1 88 ? 13.922 -1.071 -3.107 1 91.81 88 GLU A O 1
ATOM 698 N N . ALA A 1 89 ? 13.086 -0.979 -0.999 1 92.12 89 ALA A N 1
ATOM 699 C CA . ALA A 1 89 ? 11.789 -0.478 -1.457 1 92.12 89 ALA A CA 1
ATOM 700 C C . ALA A 1 89 ? 11.711 1.041 -1.329 1 92.12 89 ALA A C 1
ATOM 702 O O . ALA A 1 89 ? 10.688 1.646 -1.643 1 92.12 89 ALA A O 1
ATOM 703 N N . GLY A 1 90 ? 12.797 1.67 -0.814 1 90.5 90 GLY A N 1
ATOM 704 C CA . GLY A 1 90 ? 12.859 3.121 -0.742 1 90.5 90 GLY A CA 1
ATOM 705 C C . GLY A 1 90 ? 12.57 3.662 0.646 1 90.5 90 GLY A C 1
ATOM 706 O O . GLY A 1 90 ? 12.391 4.871 0.82 1 90.5 90 GLY A O 1
ATOM 707 N N . GLN A 1 91 ? 12.508 2.783 1.626 1 92.94 91 GLN A N 1
ATOM 708 C CA . GLN A 1 91 ? 12.258 3.242 2.988 1 92.94 91 GLN A CA 1
ATOM 709 C C . GLN A 1 91 ? 13.445 4.031 3.529 1 92.94 91 GLN A C 1
ATOM 711 O O . GLN A 1 91 ? 14.555 3.498 3.635 1 92.94 91 GLN A O 1
ATOM 716 N N . THR A 1 92 ? 13.125 5.262 3.885 1 92 92 THR A N 1
ATOM 717 C CA . THR A 1 92 ? 14.195 6.074 4.449 1 92 92 THR A CA 1
ATOM 718 C C . THR A 1 92 ? 13.938 6.359 5.926 1 92 92 THR A C 1
ATOM 720 O O . THR A 1 92 ? 14.875 6.605 6.688 1 92 92 THR A O 1
ATOM 723 N N . VAL A 1 93 ? 12.703 6.445 6.332 1 94.75 93 VAL A N 1
ATOM 724 C CA . VAL A 1 93 ? 12.328 6.582 7.734 1 94.75 93 VAL A CA 1
ATOM 725 C C . VAL A 1 93 ? 12.125 5.199 8.352 1 94.75 93 VAL A C 1
ATOM 727 O O . VAL A 1 93 ? 11.32 4.406 7.855 1 94.75 93 VAL A O 1
ATOM 730 N N . LYS A 1 94 ? 12.852 4.898 9.367 1 95.12 94 LYS A N 1
ATOM 731 C CA . LYS A 1 94 ? 12.812 3.574 9.977 1 95.12 94 LYS A CA 1
ATOM 732 C C . LYS A 1 94 ? 11.57 3.408 10.852 1 95.12 94 LYS A C 1
ATOM 734 O O . LYS A 1 94 ? 11.68 3.115 12.039 1 95.12 94 LYS A O 1
ATOM 739 N N . HIS A 1 95 ? 10.469 3.574 10.281 1 97.94 95 HIS A N 1
ATOM 740 C CA . HIS A 1 95 ? 9.125 3.461 10.852 1 97.94 95 HIS A CA 1
ATOM 741 C C . HIS A 1 95 ? 8.094 3.143 9.773 1 97.94 95 HIS A C 1
ATOM 743 O O . HIS A 1 95 ? 7.953 3.893 8.805 1 97.94 95 HIS A O 1
ATOM 749 N N . VAL A 1 96 ? 7.441 2.002 9.992 1 98.25 96 VAL A N 1
ATOM 750 C CA . VAL A 1 96 ? 6.414 1.64 9.023 1 98.25 96 VAL A CA 1
ATOM 751 C C . VAL A 1 96 ? 5.441 2.803 8.836 1 98.25 96 VAL A C 1
ATOM 753 O O . VAL A 1 96 ? 5.016 3.422 9.812 1 98.25 96 VAL A O 1
ATOM 756 N N . HIS A 1 97 ? 5.145 3.164 7.625 1 98.38 97 HIS A N 1
ATOM 757 C CA . HIS A 1 97 ? 4.109 4.156 7.359 1 98.38 97 HIS A CA 1
ATOM 758 C C . HIS A 1 97 ? 3.463 3.932 5.996 1 98.38 97 HIS A C 1
ATOM 760 O O . HIS A 1 97 ? 4.113 3.441 5.07 1 98.38 97 HIS A O 1
ATOM 766 N N . VAL A 1 98 ? 2.225 4.25 5.949 1 98.69 98 VAL A N 1
ATOM 767 C CA . VAL A 1 98 ? 1.422 4.117 4.738 1 98.69 98 VAL A CA 1
ATOM 768 C C . VAL A 1 98 ? 1.318 5.469 4.035 1 98.69 98 VAL A C 1
ATOM 770 O O . VAL A 1 98 ? 0.891 6.457 4.637 1 98.69 98 VAL A O 1
ATOM 773 N N . HIS A 1 99 ? 1.736 5.539 2.812 1 97.62 99 HIS A N 1
ATOM 774 C CA . HIS A 1 99 ? 1.512 6.707 1.967 1 97.62 99 HIS A CA 1
ATOM 775 C C . HIS A 1 99 ? 0.106 6.699 1.377 1 97.62 99 HIS A C 1
ATOM 777 O O . HIS A 1 99 ? -0.319 5.699 0.789 1 97.62 99 HIS A O 1
ATOM 783 N N . VAL A 1 100 ? -0.608 7.711 1.527 1 98.06 100 VAL A N 1
ATOM 784 C CA . VAL A 1 100 ? -1.928 7.879 0.927 1 98.06 100 VAL A CA 1
ATOM 785 C C . VAL A 1 100 ? -1.93 9.109 0.021 1 98.06 100 VAL A C 1
ATOM 787 O O . VAL A 1 100 ? -1.763 10.234 0.492 1 98.06 100 VAL A O 1
ATOM 790 N N . LEU A 1 101 ? -2.09 8.875 -1.284 1 96.56 101 LEU A N 1
ATOM 791 C CA . LEU A 1 101 ? -2.027 9.945 -2.271 1 96.56 101 LEU A CA 1
ATOM 792 C C . LEU A 1 101 ? -3.338 10.047 -3.047 1 96.56 101 LEU A C 1
ATOM 794 O O . LEU A 1 101 ? -3.684 9.141 -3.809 1 96.56 101 LEU A O 1
ATOM 798 N N . PRO A 1 102 ? -4.094 11.102 -2.881 1 96.88 102 PRO A N 1
ATOM 799 C CA . PRO A 1 102 ? -5.238 11.281 -3.777 1 96.88 102 PRO A CA 1
ATOM 800 C C . PRO A 1 102 ? -4.82 11.531 -5.223 1 96.88 102 PRO A C 1
ATOM 802 O O . PRO A 1 102 ? -3.826 12.227 -5.473 1 96.88 102 PRO A O 1
ATOM 805 N N . ARG A 1 103 ? -5.559 10.906 -6.113 1 95.19 103 ARG A N 1
ATOM 806 C CA . ARG A 1 103 ? -5.234 10.984 -7.535 1 95.19 103 ARG A CA 1
ATOM 807 C C . ARG A 1 103 ? -6.398 11.57 -8.328 1 95.19 103 ARG A C 1
ATOM 809 O O . ARG A 1 103 ? -7.559 11.266 -8.055 1 95.19 103 ARG A O 1
ATOM 816 N N . LYS A 1 104 ? -6.086 12.383 -9.266 1 92.94 104 LYS A N 1
ATOM 817 C CA . LYS A 1 104 ? -7.059 12.953 -10.188 1 92.94 104 LYS A CA 1
ATOM 818 C C . LYS A 1 104 ? -6.516 12.984 -11.609 1 92.94 104 LYS A C 1
ATOM 820 O O . LYS A 1 104 ? -5.309 12.875 -11.82 1 92.94 104 LYS A O 1
ATOM 825 N N . ALA A 1 105 ? -7.465 13.078 -12.492 1 88.19 105 ALA A N 1
ATOM 826 C CA . ALA A 1 105 ? -7.055 13.156 -13.891 1 88.19 105 ALA A CA 1
ATOM 827 C C . ALA A 1 105 ? -6.074 14.297 -14.117 1 88.19 105 ALA A C 1
ATOM 829 O O . ALA A 1 105 ? -6.312 15.422 -13.68 1 88.19 105 ALA A O 1
ATOM 830 N N . GLY A 1 106 ? -4.918 13.961 -14.664 1 82.31 106 GLY A N 1
ATOM 831 C CA . GLY A 1 106 ? -3.988 15.008 -15.055 1 82.31 106 GLY A CA 1
ATOM 832 C C . GLY A 1 106 ? -3.059 15.43 -13.93 1 82.31 106 GLY A C 1
ATOM 833 O O . GLY A 1 106 ? -2.312 16.406 -14.07 1 82.31 106 GLY A O 1
ATOM 834 N N . ASP A 1 107 ? -3.174 14.883 -12.773 1 81.25 107 ASP A N 1
ATOM 835 C CA . ASP A 1 107 ? -2.316 15.297 -11.664 1 81.25 107 ASP A CA 1
ATOM 836 C C . ASP A 1 107 ? -0.845 15.039 -11.984 1 81.25 107 ASP A C 1
ATOM 838 O O . ASP A 1 107 ? 0.041 15.672 -11.406 1 81.25 107 ASP A O 1
ATOM 842 N N . PHE A 1 108 ? -0.571 14.109 -12.766 1 72 108 PHE A N 1
ATOM 843 C CA . PHE A 1 108 ? 0.776 13.859 -13.258 1 72 108 PHE A CA 1
ATOM 844 C C . PHE A 1 108 ? 0.778 13.734 -14.781 1 72 108 PHE A C 1
ATOM 846 O O . PHE A 1 108 ? -0.187 13.242 -15.367 1 72 108 PHE A O 1
ATOM 853 N N . GLU A 1 109 ? 1.677 14.594 -15.352 1 59.88 109 GLU A N 1
ATOM 854 C CA . GLU A 1 109 ? 1.766 14.539 -16.812 1 59.88 109 GLU A CA 1
ATOM 855 C C . GLU A 1 109 ? 1.807 13.102 -17.297 1 59.88 109 GLU A C 1
ATOM 857 O O . GLU A 1 109 ? 1.1 12.742 -18.25 1 59.88 109 GLU A O 1
ATOM 862 N N . LYS A 1 110 ? 2.783 12.43 -16.797 1 56.97 110 LYS A N 1
ATOM 863 C CA . LYS A 1 110 ? 2.756 10.992 -17.047 1 56.97 110 LYS A CA 1
ATOM 864 C C . LYS A 1 110 ? 2.41 10.219 -15.781 1 56.97 110 LYS A C 1
ATOM 866 O O . LYS A 1 110 ? 3.146 10.281 -14.797 1 56.97 110 LYS A O 1
ATOM 871 N N . ASN A 1 111 ? 1.115 9.891 -15.594 1 52.06 111 ASN A N 1
ATOM 872 C CA . ASN A 1 111 ? 0.608 9.148 -14.445 1 52.06 111 ASN A CA 1
ATOM 873 C C . ASN A 1 111 ? 1.691 8.273 -13.82 1 52.06 111 ASN A C 1
ATOM 875 O O . ASN A 1 111 ? 1.733 8.117 -12.594 1 52.06 111 ASN A O 1
ATOM 879 N N . ASP A 1 112 ? 2.691 7.797 -14.695 1 54.84 112 ASP A N 1
ATOM 880 C CA . ASP A 1 112 ? 3.725 6.824 -14.352 1 54.84 112 ASP A CA 1
ATOM 881 C C . ASP A 1 112 ? 4.793 7.445 -13.453 1 54.84 112 ASP A C 1
ATOM 883 O O . ASP A 1 112 ? 5.613 6.734 -12.875 1 54.84 112 ASP A O 1
ATOM 887 N N . SER A 1 113 ? 4.547 8.727 -13.148 1 63.47 113 SER A N 1
ATOM 888 C CA . SER A 1 113 ? 5.645 9.43 -12.5 1 63.47 113 SER A CA 1
ATOM 889 C C . SER A 1 113 ? 5.449 9.477 -10.984 1 63.47 113 SER A C 1
ATOM 891 O O . SER A 1 113 ? 6.379 9.797 -10.242 1 63.47 113 SER A O 1
ATOM 893 N N . ILE A 1 114 ? 4.316 8.953 -10.43 1 66.31 114 ILE A N 1
ATOM 894 C CA . ILE A 1 114 ? 4.047 9.172 -9.016 1 66.31 114 ILE A CA 1
ATOM 895 C C . ILE A 1 114 ? 4.965 8.289 -8.172 1 66.31 114 ILE A C 1
ATOM 897 O O . ILE A 1 114 ? 5.5 8.727 -7.156 1 66.31 114 ILE A O 1
ATOM 901 N N . TYR A 1 115 ? 5.203 7.16 -8.594 1 67.12 115 TYR A N 1
ATOM 902 C CA . TYR A 1 115 ? 6.008 6.211 -7.832 1 67.12 115 TYR A CA 1
ATOM 903 C C . TYR A 1 115 ? 7.484 6.594 -7.871 1 67.12 115 TYR A C 1
ATOM 905 O O . TYR A 1 115 ? 8.203 6.41 -6.887 1 67.12 115 TYR A O 1
ATOM 913 N N . ASP A 1 116 ? 7.781 7.125 -9.039 1 70.69 116 ASP A N 1
ATOM 914 C CA . ASP A 1 116 ? 9.125 7.691 -9.102 1 70.69 116 ASP A CA 1
ATOM 915 C C . ASP A 1 116 ? 9.297 8.812 -8.078 1 70.69 116 ASP A C 1
ATOM 917 O O . ASP A 1 116 ? 10.32 8.883 -7.398 1 70.69 116 ASP A O 1
ATOM 921 N N . GLU A 1 117 ? 8.32 9.555 -8.016 1 72.94 117 GLU A N 1
ATOM 922 C CA . GLU A 1 117 ? 8.375 10.664 -7.066 1 72.94 117 GLU A CA 1
ATOM 923 C C . GLU A 1 117 ? 8.352 10.156 -5.625 1 72.94 117 GLU A C 1
ATOM 925 O O . GLU A 1 117 ? 9.047 10.695 -4.766 1 72.94 117 GLU A O 1
ATOM 930 N N . LEU A 1 118 ? 7.664 9.117 -5.312 1 76.44 118 LEU A N 1
ATOM 931 C CA . LEU A 1 118 ? 7.605 8.547 -3.975 1 76.44 118 LEU A CA 1
ATOM 932 C C . LEU A 1 118 ? 8.961 7.977 -3.57 1 76.44 118 LEU A C 1
ATOM 934 O O . LEU A 1 118 ? 9.383 8.125 -2.422 1 76.44 118 LEU A O 1
ATOM 938 N N . GLN A 1 119 ? 9.586 7.328 -4.504 1 71.31 119 GLN A N 1
ATOM 939 C CA . GLN A 1 119 ? 10.891 6.734 -4.242 1 71.31 119 GLN A CA 1
ATOM 940 C C . GLN A 1 119 ? 11.938 7.809 -3.955 1 71.31 119 GLN A C 1
ATOM 942 O O . GLN A 1 119 ? 12.789 7.641 -3.08 1 71.31 119 GLN A O 1
ATOM 947 N N . LYS A 1 120 ? 11.797 8.898 -4.707 1 67.88 120 LYS A N 1
ATOM 948 C CA . LYS A 1 120 ? 12.742 10 -4.535 1 67.88 120 LYS A CA 1
ATOM 949 C C . LYS A 1 120 ? 12.414 10.812 -3.287 1 67.88 120 LYS A C 1
ATOM 951 O O . LYS A 1 120 ? 13.305 11.422 -2.684 1 67.88 120 LYS A O 1
ATOM 956 N N . HIS A 1 121 ? 11.25 10.875 -3.045 1 66.81 121 HIS A N 1
ATOM 957 C CA . HIS A 1 121 ? 10.688 11.727 -2.004 1 66.81 121 HIS A CA 1
ATOM 958 C C . HIS A 1 121 ? 11.312 11.422 -0.646 1 66.81 121 HIS A C 1
ATOM 960 O O . HIS A 1 121 ? 11.625 12.336 0.115 1 66.81 121 HIS A O 1
ATOM 966 N N . ASP A 1 122 ? 11.602 10.25 -0.413 1 60.81 122 ASP A N 1
ATOM 967 C CA . ASP A 1 122 ? 12.062 9.906 0.93 1 60.81 122 ASP A CA 1
ATOM 968 C C . ASP A 1 122 ? 13.586 9.953 1.021 1 60.81 122 ASP A C 1
ATOM 970 O O . ASP A 1 122 ? 14.148 9.883 2.113 1 60.81 122 ASP A O 1
ATOM 974 N N . ARG A 1 123 ? 14.109 10.102 -0.264 1 60.62 123 ARG A N 1
ATOM 975 C CA . ARG A 1 123 ? 15.57 10.164 -0.237 1 60.62 123 ARG A CA 1
ATOM 976 C C . ARG A 1 123 ? 16.047 11.578 0.066 1 60.62 123 ARG A C 1
ATOM 978 O O . ARG A 1 123 ? 15.562 12.547 -0.526 1 60.62 123 ARG A O 1
ATOM 985 N N . GLU A 1 124 ? 16.625 11.789 1.236 1 54.44 124 GLU A N 1
ATOM 986 C CA . GLU A 1 124 ? 17.125 13.055 1.777 1 54.44 124 GLU A CA 1
ATOM 987 C C . GLU A 1 124 ? 18 13.781 0.771 1 54.44 124 GLU A C 1
ATOM 989 O O . GLU A 1 124 ? 18.078 15.008 0.765 1 54.44 124 GLU A O 1
ATOM 994 N N . SER A 1 125 ? 18.719 13.055 -0.005 1 51.22 125 SER A N 1
ATOM 995 C CA . SER A 1 125 ? 19.844 13.625 -0.754 1 51.22 125 SER A CA 1
ATOM 996 C C . SER A 1 125 ? 19.344 14.641 -1.784 1 51.22 125 SER A C 1
ATOM 998 O O . SER A 1 125 ? 20.125 15.469 -2.27 1 51.22 125 SER A O 1
ATOM 1000 N N . GLU A 1 126 ? 18.219 14.422 -2.291 1 52.03 126 GLU A N 1
ATOM 1001 C CA . GLU A 1 126 ? 17.797 15.406 -3.283 1 52.03 126 GLU A CA 1
ATOM 1002 C C . GLU A 1 126 ? 17.078 16.578 -2.627 1 52.03 126 GLU A C 1
ATOM 1004 O O . GLU A 1 126 ? 16.188 17.188 -3.234 1 52.03 126 GLU A O 1
ATOM 1009 N N . ASP A 1 127 ? 17.453 16.766 -1.501 1 50.75 127 ASP A N 1
ATOM 1010 C CA . ASP A 1 127 ? 16.859 17.719 -0.575 1 50.75 127 ASP A CA 1
ATOM 1011 C C . ASP A 1 127 ? 17.047 19.156 -1.068 1 50.75 127 ASP A C 1
ATOM 1013 O O . ASP A 1 127 ? 18.125 19.719 -0.94 1 50.75 127 ASP A O 1
ATOM 1017 N N . VAL A 1 128 ? 16.438 19.469 -2.09 1 54 128 VAL A N 1
ATOM 1018 C CA . VAL A 1 128 ? 16.344 20.906 -2.258 1 54 128 VAL A CA 1
ATOM 1019 C C . VAL A 1 128 ? 15.422 21.5 -1.193 1 54 128 VAL A C 1
ATOM 1021 O O . VAL A 1 128 ? 14.219 21.266 -1.208 1 54 128 VAL A O 1
ATOM 1024 N N . PRO A 1 129 ? 16.016 22.031 -0.123 1 57 129 PRO A N 1
ATOM 1025 C CA . PRO A 1 129 ? 15.266 22.594 1.003 1 57 129 PRO A CA 1
ATOM 1026 C C . PRO A 1 129 ? 14.031 23.375 0.56 1 57 129 PRO A C 1
ATOM 1028 O O . PRO A 1 129 ? 13.031 23.406 1.283 1 57 129 PRO A O 1
ATOM 1031 N N . SER A 1 130 ? 14.141 24.016 -0.577 1 53.81 130 SER A N 1
ATOM 1032 C CA . SER A 1 130 ? 13.062 24.891 -1.01 1 53.81 130 SER A CA 1
ATOM 1033 C C . SER A 1 130 ? 11.766 24.125 -1.233 1 53.81 130 SER A C 1
ATOM 1035 O O . SER A 1 130 ? 10.68 24.703 -1.238 1 53.81 130 SER A O 1
ATOM 1037 N N . LYS A 1 131 ? 11.852 22.75 -1.21 1 65.94 131 LYS A N 1
ATOM 1038 C CA . LYS A 1 131 ? 10.641 21.984 -1.509 1 65.94 131 LYS A CA 1
ATOM 1039 C C . LYS A 1 131 ? 9.984 21.469 -0.23 1 65.94 131 LYS A C 1
ATOM 1041 O O . LYS A 1 131 ? 8.93 20.844 -0.279 1 65.94 131 LYS A O 1
ATOM 1046 N N . TRP A 1 132 ? 10.461 21.984 0.884 1 80.56 132 TRP A N 1
ATOM 1047 C CA . TRP A 1 132 ? 9.938 21.516 2.168 1 80.56 132 TRP A CA 1
ATOM 1048 C C . TRP A 1 132 ? 8.953 22.531 2.748 1 80.56 132 TRP A C 1
ATOM 1050 O O . TRP A 1 132 ? 9.203 23.734 2.729 1 80.56 132 TRP A O 1
ATOM 1060 N N . ARG A 1 133 ? 7.891 21.938 3.178 1 88.94 133 ARG A N 1
ATOM 1061 C CA . ARG A 1 133 ? 6.895 22.766 3.842 1 88.94 133 ARG A CA 1
ATOM 1062 C C . ARG A 1 133 ? 7.375 23.203 5.223 1 88.94 133 ARG A C 1
ATOM 1064 O O . ARG A 1 133 ? 8.141 22.484 5.871 1 88.94 133 ARG A O 1
ATOM 1071 N N . SER A 1 134 ? 6.883 24.359 5.57 1 90.06 134 SER A N 1
ATOM 1072 C CA . SER A 1 134 ? 7.156 24.828 6.926 1 90.06 134 SER A CA 1
ATOM 1073 C C . SER A 1 134 ? 6.258 24.141 7.941 1 90.06 134 SER A C 1
ATOM 1075 O O . SER A 1 134 ? 5.227 23.562 7.578 1 90.06 134 SER A O 1
ATOM 1077 N N . GLU A 1 135 ? 6.617 24.219 9.172 1 91.44 135 GLU A N 1
ATOM 1078 C CA . GLU A 1 135 ? 5.793 23.656 10.242 1 91.44 135 GLU A CA 1
ATOM 1079 C C . GLU A 1 135 ? 4.426 24.344 10.289 1 91.44 135 GLU A C 1
ATOM 1081 O O . GLU A 1 135 ? 3.422 23.688 10.602 1 91.44 135 GLU A O 1
ATOM 1086 N N . GLU A 1 136 ? 4.48 25.641 10.031 1 93.5 136 GLU A N 1
ATOM 1087 C CA . GLU A 1 136 ? 3.227 26.391 10.039 1 93.5 136 GLU A CA 1
ATOM 1088 C C . GLU A 1 136 ? 2.293 25.922 8.93 1 93.5 136 GLU A C 1
ATOM 1090 O O . GLU A 1 136 ? 1.089 25.766 9.148 1 93.5 136 GLU A O 1
ATOM 1095 N N . GLU A 1 137 ? 2.852 25.719 7.797 1 94.5 137 GLU A N 1
ATOM 1096 C CA . GLU A 1 137 ? 2.064 25.203 6.684 1 94.5 137 GLU A CA 1
ATOM 1097 C C . GLU A 1 137 ? 1.505 23.812 7.004 1 94.5 137 GLU A C 1
ATOM 1099 O O . GLU A 1 137 ? 0.338 23.531 6.727 1 94.5 137 GLU A O 1
ATOM 1104 N N . MET A 1 138 ? 2.271 23.016 7.582 1 95.44 138 MET A N 1
ATOM 1105 C CA . MET A 1 138 ? 1.853 21.656 7.949 1 95.44 138 MET A CA 1
ATOM 1106 C C . MET A 1 138 ? 0.752 21.703 9.008 1 95.44 138 MET A C 1
ATOM 1108 O O . MET A 1 138 ? -0.228 20.953 8.914 1 95.44 138 MET A O 1
ATOM 1112 N N . ALA A 1 139 ? 0.935 22.594 9.961 1 96.12 139 ALA A N 1
ATOM 1113 C CA . ALA A 1 139 ? -0.061 22.719 11.023 1 96.12 139 ALA A CA 1
ATOM 1114 C C . ALA A 1 139 ? -1.401 23.188 10.461 1 96.12 139 ALA A C 1
ATOM 1116 O O . ALA A 1 139 ? -2.457 22.719 10.883 1 96.12 139 ALA A O 1
ATOM 1117 N N . ARG A 1 140 ? -1.361 24.125 9.547 1 96.38 140 ARG A N 1
ATOM 1118 C CA . ARG A 1 140 ? -2.584 24.625 8.93 1 96.38 140 ARG A CA 1
ATOM 1119 C C . ARG A 1 140 ? -3.312 23.516 8.18 1 96.38 140 ARG A C 1
ATOM 1121 O O . ARG A 1 140 ? -4.527 23.344 8.32 1 96.38 140 ARG A O 1
ATOM 1128 N N . GLU A 1 141 ? -2.578 22.781 7.383 1 96.12 141 GLU A N 1
ATOM 1129 C CA . GLU A 1 141 ? -3.191 21.688 6.645 1 96.12 141 GLU A CA 1
ATOM 1130 C C . GLU A 1 141 ? -3.738 20.625 7.594 1 96.12 141 GLU A C 1
ATOM 1132 O O . GLU A 1 141 ? -4.824 20.078 7.371 1 96.12 141 GLU A O 1
ATOM 1137 N N . ALA A 1 142 ? -3.002 20.297 8.609 1 97.5 142 ALA A N 1
ATOM 1138 C CA . ALA A 1 142 ? -3.451 19.297 9.578 1 97.5 142 ALA A CA 1
ATOM 1139 C C . ALA A 1 142 ? -4.758 19.719 10.242 1 97.5 142 ALA A C 1
ATOM 1141 O O . ALA A 1 142 ? -5.66 18.906 10.43 1 97.5 142 ALA A O 1
ATOM 1142 N N . THR A 1 143 ? -4.828 20.938 10.594 1 96.94 143 THR A N 1
ATOM 1143 C CA . THR A 1 143 ? -6.051 21.469 11.195 1 96.94 143 THR A CA 1
ATOM 1144 C C . THR A 1 143 ? -7.227 21.344 10.227 1 96.94 143 THR A C 1
ATOM 1146 O O . THR A 1 143 ? -8.312 20.922 10.617 1 96.94 143 THR A O 1
ATOM 1149 N N . GLU A 1 144 ? -6.977 21.703 9.016 1 96.94 144 GLU A N 1
ATOM 1150 C CA . GLU A 1 144 ? -8.008 21.578 7.992 1 96.94 144 GLU A CA 1
ATOM 1151 C C . GLU A 1 144 ? -8.461 20.125 7.848 1 96.94 144 GLU A C 1
ATOM 1153 O O . GLU A 1 144 ? -9.664 19.844 7.832 1 96.94 144 GLU A O 1
ATOM 1158 N N . LEU A 1 145 ? -7.547 19.219 7.785 1 97.38 145 LEU A N 1
ATOM 1159 C CA . LEU A 1 145 ? -7.863 17.812 7.582 1 97.38 145 LEU A CA 1
ATOM 1160 C C . LEU A 1 145 ? -8.531 17.219 8.82 1 97.38 145 LEU A C 1
ATOM 1162 O O . LEU A 1 145 ? -9.383 16.328 8.703 1 97.38 145 LEU A O 1
ATOM 1166 N N . SER A 1 146 ? -8.117 17.672 10 1 97.31 146 SER A N 1
ATOM 1167 C CA . SER A 1 146 ? -8.703 17.156 11.234 1 97.31 146 SER A CA 1
ATOM 1168 C C . SER A 1 146 ? -10.211 17.359 11.266 1 97.31 146 SER A C 1
ATOM 1170 O O . SER A 1 146 ? -10.945 16.562 11.836 1 97.31 146 SER A O 1
ATOM 1172 N N . SER A 1 147 ? -10.672 18.375 10.633 1 95.88 147 SER A N 1
ATOM 1173 C CA . SER A 1 147 ? -12.094 18.703 10.609 1 95.88 147 SER A CA 1
ATOM 1174 C C . SER A 1 147 ? -12.891 17.656 9.836 1 95.88 147 SER A C 1
ATOM 1176 O O . SER A 1 147 ? -14.109 17.547 10 1 95.88 147 SER A O 1
ATOM 1178 N N . LEU A 1 148 ? -12.211 16.859 9.047 1 94.69 148 LEU A N 1
ATOM 1179 C CA . LEU A 1 148 ? -12.867 15.836 8.242 1 94.69 148 LEU A CA 1
ATOM 1180 C C . LEU A 1 148 ? -13.25 14.633 9.102 1 94.69 148 LEU A C 1
ATOM 1182 O O . LEU A 1 148 ? -14.039 13.789 8.68 1 94.69 148 LEU A O 1
ATOM 1186 N N . PHE A 1 149 ? -12.719 14.445 10.25 1 93.19 149 PHE A N 1
ATOM 1187 C CA . PHE A 1 149 ? -12.852 13.211 11.016 1 93.19 149 PHE A CA 1
ATOM 1188 C C . PHE A 1 149 ? -13.516 13.477 12.367 1 93.19 149 PHE A C 1
ATOM 1190 O O . PHE A 1 149 ? -13.625 12.578 13.195 1 93.19 149 PHE A O 1
ATOM 1197 N N . ASN A 1 150 ? -13.805 14.773 12.594 1 79.94 150 ASN A N 1
ATOM 1198 C CA . ASN A 1 150 ? -14.547 15.164 13.789 1 79.94 150 ASN A CA 1
ATOM 1199 C C . ASN A 1 150 ? -16.047 15.188 13.531 1 79.94 150 ASN A C 1
ATOM 1201 O O . ASN A 1 150 ? -16.484 15.43 12.406 1 79.94 150 ASN A O 1
ATOM 1205 N N . MET B 1 1 ? -13.234 -27.25 -11.484 1 70.69 1 MET B N 1
ATOM 1206 C CA . MET B 1 1 ? -12.188 -26.672 -10.648 1 70.69 1 MET B CA 1
ATOM 1207 C C . MET B 1 1 ? -12.664 -25.391 -9.984 1 70.69 1 MET B C 1
ATOM 1209 O O . MET B 1 1 ? -13.469 -24.656 -10.562 1 70.69 1 MET B O 1
ATOM 1213 N N . ALA B 1 2 ? -12.547 -25.25 -8.719 1 89.31 2 ALA B N 1
ATOM 1214 C CA . ALA B 1 2 ? -13.031 -24.078 -7.992 1 89.31 2 ALA B CA 1
ATOM 1215 C C . ALA B 1 2 ? -12.422 -22.797 -8.555 1 89.31 2 ALA B C 1
ATOM 1217 O O . ALA B 1 2 ? -11.359 -22.828 -9.18 1 89.31 2 ALA B O 1
ATOM 1218 N N . THR B 1 3 ? -13.164 -21.828 -8.695 1 94.06 3 THR B N 1
ATOM 1219 C CA . THR B 1 3 ? -12.703 -20.547 -9.242 1 94.06 3 THR B CA 1
ATOM 1220 C C . THR B 1 3 ? -12.922 -19.422 -8.242 1 94.06 3 THR B C 1
ATOM 1222 O O . THR B 1 3 ? -13.664 -19.578 -7.273 1 94.06 3 THR B O 1
ATOM 1225 N N . PHE B 1 4 ? -12.227 -18.406 -8.414 1 95.44 4 PHE B N 1
ATOM 1226 C CA . PHE B 1 4 ? -12.398 -17.156 -7.695 1 95.44 4 PHE B CA 1
ATOM 1227 C C . PHE B 1 4 ? -12.711 -16.016 -8.656 1 95.44 4 PHE B C 1
ATOM 1229 O O . PHE B 1 4 ? -12.297 -16.047 -9.82 1 95.44 4 PHE B O 1
ATOM 1236 N N . ARG B 1 5 ? -13.43 -15.125 -8.133 1 95.69 5 ARG B N 1
ATOM 1237 C CA . ARG B 1 5 ? -13.672 -13.922 -8.922 1 95.69 5 ARG B CA 1
ATOM 1238 C C . ARG B 1 5 ? -12.633 -12.844 -8.609 1 95.69 5 ARG B C 1
ATOM 1240 O O . ARG B 1 5 ? -12.359 -12.555 -7.445 1 95.69 5 ARG B O 1
ATOM 1247 N N . PHE B 1 6 ? -12.07 -12.312 -9.68 1 96.31 6 PHE B N 1
ATOM 1248 C CA . PHE B 1 6 ? -11.125 -11.203 -9.617 1 96.31 6 PHE B CA 1
ATOM 1249 C C . PHE B 1 6 ? -11.57 -10.055 -10.516 1 96.31 6 PHE B C 1
ATOM 1251 O O . PHE B 1 6 ? -11.055 -9.898 -11.625 1 96.31 6 PHE B O 1
ATOM 1258 N N . GLY B 1 7 ? -12.461 -9.266 -9.828 1 94.88 7 GLY B N 1
ATOM 1259 C CA . GLY B 1 7 ? -13.125 -8.273 -10.648 1 94.88 7 GLY B CA 1
ATOM 1260 C C . GLY B 1 7 ? -13.875 -8.875 -11.82 1 94.88 7 GLY B C 1
ATOM 1261 O O . GLY B 1 7 ? -14.703 -9.773 -11.641 1 94.88 7 GLY B O 1
ATOM 1262 N N . GLN B 1 8 ? -13.617 -8.438 -13 1 92.88 8 GLN B N 1
ATOM 1263 C CA . GLN B 1 8 ? -14.273 -8.898 -14.219 1 92.88 8 GLN B CA 1
ATOM 1264 C C . GLN B 1 8 ? -13.648 -10.203 -14.719 1 92.88 8 GLN B C 1
ATOM 1266 O O . GLN B 1 8 ? -14.086 -10.758 -15.727 1 92.88 8 GLN B O 1
ATOM 1271 N N . HIS B 1 9 ? -12.656 -10.727 -14.008 1 92.31 9 HIS B N 1
ATOM 1272 C CA . HIS B 1 9 ? -11.961 -11.953 -14.406 1 92.31 9 HIS B CA 1
ATOM 1273 C C . HIS B 1 9 ? -12.328 -13.109 -13.484 1 92.31 9 HIS B C 1
ATOM 1275 O O . HIS B 1 9 ? -12.734 -12.891 -12.336 1 92.31 9 HIS B O 1
ATOM 1281 N N . ILE B 1 10 ? -12.227 -14.25 -14.047 1 94.19 10 ILE B N 1
ATOM 1282 C CA . ILE B 1 10 ? -12.32 -15.492 -13.289 1 94.19 10 ILE B CA 1
ATOM 1283 C C . ILE B 1 10 ? -10.953 -16.156 -13.203 1 94.19 10 ILE B C 1
ATOM 1285 O O . ILE B 1 10 ? -10.281 -16.344 -14.227 1 94.19 10 ILE B O 1
ATOM 1289 N N . ILE B 1 11 ? -10.562 -16.484 -12.008 1 93.62 11 ILE B N 1
ATOM 1290 C CA . ILE B 1 11 ? -9.25 -17.109 -11.844 1 93.62 11 ILE B CA 1
ATOM 1291 C C . ILE B 1 11 ? -9.43 -18.516 -11.273 1 93.62 11 ILE B C 1
ATOM 1293 O O . ILE B 1 11 ? -10.297 -18.75 -10.438 1 93.62 11 ILE B O 1
ATOM 1297 N N . LYS B 1 12 ? -8.633 -19.391 -11.82 1 95.38 12 LYS B N 1
ATOM 1298 C CA . LYS B 1 12 ? -8.656 -20.766 -11.32 1 95.38 12 LYS B CA 1
ATOM 1299 C C . LYS B 1 12 ? -8.102 -20.844 -9.898 1 95.38 12 LYS B C 1
ATOM 1301 O O . LYS B 1 12 ? -7.137 -20.156 -9.562 1 95.38 12 LYS B O 1
ATOM 1306 N N . SER B 1 13 ? -8.648 -21.734 -9.117 1 97.06 13 SER B N 1
ATOM 1307 C CA . SER B 1 13 ? -8.195 -21.922 -7.742 1 97.06 13 SER B CA 1
ATOM 1308 C C . SER B 1 13 ? -6.742 -22.391 -7.703 1 97.06 13 SER B C 1
ATOM 1310 O O . SER B 1 13 ? -6.062 -22.25 -6.688 1 97.06 13 SER B O 1
ATOM 1312 N N . SER B 1 14 ? -6.234 -22.922 -8.781 1 96.75 14 SER B N 1
ATOM 1313 C CA . SER B 1 14 ? -4.859 -23.422 -8.852 1 96.75 14 SER B CA 1
ATOM 1314 C C . SER B 1 14 ? -3.859 -22.266 -8.828 1 96.75 14 SER B C 1
ATOM 1316 O O . SER B 1 14 ? -2.666 -22.484 -8.609 1 96.75 14 SER B O 1
ATOM 1318 N N . ALA B 1 15 ? -4.348 -21.062 -9.055 1 97.19 15 ALA B N 1
ATOM 1319 C CA . ALA B 1 15 ? -3.488 -19.875 -9 1 97.19 15 ALA B CA 1
ATOM 1320 C C . ALA B 1 15 ? -3.5 -19.25 -7.605 1 97.19 15 ALA B C 1
ATOM 1322 O O . ALA B 1 15 ? -2.768 -18.297 -7.34 1 97.19 15 ALA B O 1
ATOM 1323 N N . VAL B 1 16 ? -4.395 -19.797 -6.746 1 98.31 16 VAL B N 1
ATOM 1324 C CA . VAL B 1 16 ? -4.559 -19.281 -5.391 1 98.31 16 VAL B CA 1
ATOM 1325 C C . VAL B 1 16 ? -3.734 -20.125 -4.418 1 98.31 16 VAL B C 1
ATOM 1327 O O . VAL B 1 16 ? -3.836 -21.359 -4.414 1 98.31 16 VAL B O 1
ATOM 1330 N N . PHE B 1 17 ? -2.916 -19.422 -3.568 1 98.56 17 PHE B N 1
ATOM 1331 C CA . PHE B 1 17 ? -2.027 -20.219 -2.736 1 98.56 17 PHE B CA 1
ATOM 1332 C C . PHE B 1 17 ? -2.361 -20.047 -1.26 1 98.56 17 PHE B C 1
ATOM 1334 O O . PHE B 1 17 ? -1.805 -20.734 -0.404 1 98.56 17 PHE B O 1
ATOM 1341 N N . LEU B 1 18 ? -3.197 -19.172 -0.917 1 98.56 18 LEU B N 1
ATOM 1342 C CA . LEU B 1 18 ? -3.656 -18.953 0.452 1 98.56 18 LEU B CA 1
ATOM 1343 C C . LEU B 1 18 ? -5.086 -18.422 0.469 1 98.56 18 LEU B C 1
ATOM 1345 O O . LEU B 1 18 ? -5.441 -17.547 -0.325 1 98.56 18 LEU B O 1
ATOM 1349 N N . LYS B 1 19 ? -5.883 -18.938 1.292 1 98.12 19 LYS B N 1
ATOM 1350 C CA . LYS B 1 19 ? -7.25 -18.469 1.504 1 98.12 19 LYS B CA 1
ATOM 1351 C C . LYS B 1 19 ? -7.562 -18.344 2.992 1 98.12 19 LYS B C 1
ATOM 1353 O O . LYS B 1 19 ? -7.23 -19.219 3.781 1 98.12 19 LYS B O 1
ATOM 1358 N N . THR B 1 20 ? -8.039 -17.234 3.4 1 98.25 20 THR B N 1
ATOM 1359 C CA . THR B 1 20 ? -8.555 -17.031 4.75 1 98.25 20 THR B CA 1
ATOM 1360 C C . THR B 1 20 ? -10.078 -16.922 4.734 1 98.25 20 THR B C 1
ATOM 1362 O O . THR B 1 20 ? -10.719 -17.25 3.732 1 98.25 20 THR B O 1
ATOM 1365 N N . GLU B 1 21 ? -10.648 -16.484 5.828 1 98 21 GLU B N 1
ATOM 1366 C CA . GLU B 1 21 ? -12.102 -16.359 5.926 1 98 21 GLU B CA 1
ATOM 1367 C C . GLU B 1 21 ? -12.633 -15.289 4.984 1 98 21 GLU B C 1
ATOM 1369 O O . GLU B 1 21 ? -13.734 -15.43 4.438 1 98 21 GLU B O 1
ATOM 1374 N N . LEU B 1 22 ? -11.812 -14.234 4.777 1 98.75 22 LEU B N 1
ATOM 1375 C CA . LEU B 1 22 ? -12.375 -13.102 4.051 1 98.75 22 LEU B CA 1
ATOM 1376 C C . LEU B 1 22 ? -11.469 -12.688 2.896 1 98.75 22 LEU B C 1
ATOM 1378 O O . LEU B 1 22 ? -11.789 -11.766 2.148 1 98.75 22 LEU B O 1
ATOM 1382 N N . SER B 1 23 ? -10.289 -13.375 2.705 1 98.81 23 SER B N 1
ATOM 1383 C CA . SER B 1 23 ? -9.328 -12.953 1.686 1 98.81 23 SER B CA 1
ATOM 1384 C C . SER B 1 23 ? -8.695 -14.156 1.001 1 98.81 23 SER B C 1
ATOM 1386 O O . SER B 1 23 ? -8.844 -15.297 1.46 1 98.81 23 SER B O 1
ATOM 1388 N N . PHE B 1 24 ? -8.078 -13.898 -0.115 1 98.69 24 PHE B N 1
ATOM 1389 C CA . PHE B 1 24 ? -7.262 -14.898 -0.786 1 98.69 24 PHE B CA 1
ATOM 1390 C C . PHE B 1 24 ? -6.047 -14.258 -1.445 1 98.69 24 PHE B C 1
ATOM 1392 O O . PHE B 1 24 ? -6.055 -13.062 -1.743 1 98.69 24 PHE B O 1
ATOM 1399 N N . ALA B 1 25 ? -5.012 -15.047 -1.571 1 98.81 25 ALA B N 1
ATOM 1400 C CA . ALA B 1 25 ? -3.771 -14.633 -2.223 1 98.81 25 ALA B CA 1
ATOM 1401 C C . ALA B 1 25 ? -3.502 -15.461 -3.471 1 98.81 25 ALA B C 1
ATOM 1403 O O . ALA B 1 25 ? -3.668 -16.688 -3.459 1 98.81 25 ALA B O 1
ATOM 1404 N N . LEU B 1 26 ? -3.121 -14.789 -4.555 1 98.31 26 LEU B N 1
ATOM 1405 C CA . LEU B 1 26 ? -2.896 -15.477 -5.82 1 98.3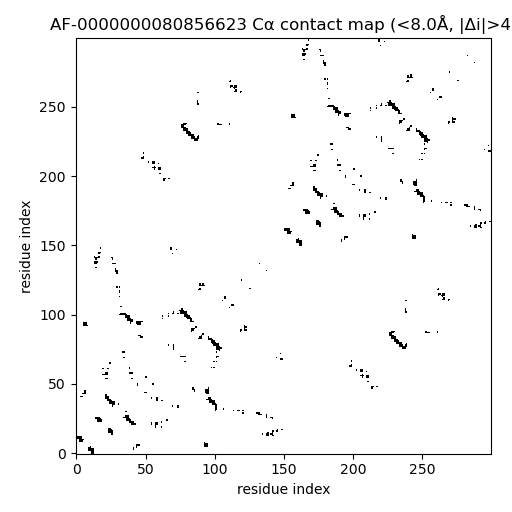1 26 LEU B CA 1
ATOM 1406 C C . LEU B 1 26 ? -1.612 -14.992 -6.484 1 98.31 26 LEU B C 1
ATOM 1408 O O . LEU B 1 26 ? -1.165 -13.867 -6.234 1 98.31 26 LEU B O 1
ATOM 1412 N N . VAL B 1 27 ? -1.039 -15.859 -7.281 1 97.75 27 VAL B N 1
ATOM 1413 C CA . VAL B 1 27 ? 0.129 -15.477 -8.07 1 97.75 27 VAL B CA 1
ATOM 1414 C C . VAL B 1 27 ? -0.295 -14.547 -9.211 1 97.75 27 VAL B C 1
ATOM 1416 O O . VAL B 1 27 ? -1.425 -14.625 -9.695 1 97.75 27 VAL B O 1
ATOM 1419 N N . ASN B 1 28 ? 0.549 -13.68 -9.492 1 94 28 ASN B N 1
ATOM 1420 C CA . ASN B 1 28 ? 0.271 -12.695 -10.531 1 94 28 ASN B CA 1
ATOM 1421 C C . ASN B 1 28 ? 0.543 -13.258 -11.922 1 94 28 ASN B C 1
ATOM 1423 O O . ASN B 1 28 ? 1.54 -13.953 -12.133 1 94 28 ASN B O 1
ATOM 1427 N N . ARG B 1 29 ? -0.332 -12.977 -12.797 1 91.19 29 ARG B N 1
ATOM 1428 C CA . ARG B 1 29 ? -0.2 -13.461 -14.172 1 91.19 29 ARG B CA 1
ATOM 1429 C C . ARG B 1 29 ? 0.957 -12.773 -14.883 1 91.19 29 ARG B C 1
ATOM 1431 O O . ARG B 1 29 ? 1.629 -13.383 -15.719 1 91.19 29 ARG B O 1
ATOM 1438 N N . LYS B 1 30 ? 1.142 -11.523 -14.641 1 90 30 LYS B N 1
ATOM 1439 C CA . LYS B 1 30 ? 2.225 -10.734 -15.219 1 90 30 LYS B CA 1
ATOM 1440 C C . LYS B 1 30 ? 3.053 -10.055 -14.125 1 90 30 LYS B C 1
ATOM 1442 O O . LYS B 1 30 ? 3.023 -8.836 -13.992 1 90 30 LYS B O 1
ATOM 1447 N N . PRO B 1 31 ? 3.848 -10.859 -13.477 1 91.75 31 PRO B N 1
ATOM 1448 C CA . PRO B 1 31 ? 4.613 -10.289 -12.367 1 91.75 31 PRO B CA 1
ATOM 1449 C C . PRO B 1 31 ? 5.648 -9.266 -12.828 1 91.75 31 PRO B C 1
ATOM 1451 O O . PRO B 1 31 ? 6.305 -9.469 -13.859 1 91.75 31 PRO B O 1
ATOM 1454 N N . VAL B 1 32 ? 5.734 -8.18 -12.102 1 89 32 VAL B N 1
ATOM 1455 C CA . VAL B 1 32 ? 6.719 -7.141 -12.367 1 89 32 VAL B CA 1
ATOM 1456 C C . VAL B 1 32 ? 8.109 -7.613 -11.945 1 89 32 VAL B C 1
ATOM 1458 O O . VAL B 1 32 ? 9.102 -7.309 -12.602 1 89 32 VAL B O 1
ATOM 1461 N N . VAL B 1 33 ? 8.188 -8.32 -10.789 1 91 33 VAL B N 1
ATOM 1462 C CA . VAL B 1 33 ? 9.383 -8.977 -10.258 1 91 33 VAL B CA 1
ATOM 1463 C C . VAL B 1 33 ? 9.039 -10.406 -9.836 1 91 33 VAL B C 1
ATOM 1465 O O . VAL B 1 33 ? 7.875 -10.719 -9.578 1 91 33 VAL B O 1
ATOM 1468 N N . PRO B 1 34 ? 10.102 -11.258 -9.812 1 91.75 34 PRO B N 1
ATOM 1469 C CA . PRO B 1 34 ? 9.836 -12.586 -9.258 1 91.75 34 PRO B CA 1
ATOM 1470 C C . PRO B 1 34 ? 9.227 -12.523 -7.855 1 91.75 34 PRO B C 1
ATOM 1472 O O . PRO B 1 34 ? 9.742 -11.812 -6.988 1 91.75 34 PRO B O 1
ATOM 1475 N N . GLY B 1 35 ? 8.094 -13.203 -7.645 1 95.31 35 GLY B N 1
ATOM 1476 C CA . GLY B 1 35 ? 7.465 -13.242 -6.34 1 95.31 35 GLY B CA 1
ATOM 1477 C C . GLY B 1 35 ? 6.379 -12.195 -6.168 1 95.31 35 GLY B C 1
ATOM 1478 O O . GLY B 1 35 ? 5.734 -12.125 -5.117 1 95.31 35 GLY B O 1
ATOM 1479 N N . HIS B 1 36 ? 6.141 -11.367 -7.234 1 96.19 36 HIS B N 1
ATOM 1480 C CA . HIS B 1 36 ? 5.039 -10.414 -7.215 1 96.19 36 HIS B CA 1
ATOM 1481 C C . HIS B 1 36 ? 3.693 -11.125 -7.152 1 96.19 36 HIS B C 1
ATOM 1483 O O . HIS B 1 36 ? 3.316 -11.836 -8.086 1 96.19 36 HIS B O 1
ATOM 1489 N N . VAL B 1 37 ? 2.996 -10.945 -6.066 1 98.25 37 VAL B N 1
ATOM 1490 C CA . VAL B 1 37 ? 1.719 -11.617 -5.875 1 98.25 37 VAL B CA 1
ATOM 1491 C C . VAL B 1 37 ? 0.638 -10.594 -5.535 1 98.25 37 VAL B C 1
ATOM 1493 O O . VAL B 1 37 ? 0.934 -9.422 -5.324 1 98.25 37 VAL B O 1
ATOM 1496 N N . LEU B 1 38 ? -0.618 -11.086 -5.5 1 98.5 38 LEU B N 1
ATOM 1497 C CA . LEU B 1 38 ? -1.774 -10.258 -5.18 1 98.5 38 LEU B CA 1
ATOM 1498 C C . LEU B 1 38 ? -2.547 -10.828 -3.998 1 98.5 38 LEU B C 1
ATOM 1500 O O . LEU B 1 38 ? -2.65 -12.047 -3.85 1 98.5 38 LEU B O 1
ATOM 1504 N N . VAL B 1 39 ? -3.004 -9.977 -3.162 1 98.88 39 VAL B N 1
ATOM 1505 C CA . VAL B 1 39 ? -3.936 -10.352 -2.102 1 98.88 39 VAL B CA 1
ATOM 1506 C C . VAL B 1 39 ? -5.25 -9.594 -2.279 1 98.88 39 VAL B C 1
ATOM 1508 O O . VAL B 1 39 ? -5.25 -8.375 -2.475 1 98.88 39 VAL B O 1
ATOM 1511 N N . CYS B 1 40 ? -6.391 -10.305 -2.18 1 98.56 40 CYS B N 1
ATOM 1512 C CA . CYS B 1 40 ? -7.703 -9.742 -2.484 1 98.56 40 CYS B CA 1
ATOM 1513 C C . CYS B 1 40 ? -8.734 -10.188 -1.458 1 98.56 40 CYS B C 1
ATOM 1515 O O . CYS B 1 40 ? -8.617 -11.273 -0.881 1 98.56 40 CYS B O 1
ATOM 1517 N N . PRO B 1 41 ? -9.742 -9.281 -1.188 1 98.88 41 PRO B N 1
ATOM 1518 C CA . PRO B 1 41 ? -10.898 -9.805 -0.458 1 98.88 41 PRO B CA 1
ATOM 1519 C C . PRO B 1 41 ? -11.703 -10.812 -1.272 1 98.88 41 PRO B C 1
ATOM 1521 O O . PRO B 1 41 ? -11.695 -10.766 -2.506 1 98.88 41 PRO B O 1
ATOM 1524 N N . LEU B 1 42 ? -12.383 -11.719 -0.563 1 98.44 42 LEU B N 1
ATOM 1525 C CA . LEU B 1 42 ? -13.258 -12.664 -1.243 1 98.44 42 LEU B CA 1
ATOM 1526 C C . LEU B 1 42 ? -14.438 -11.953 -1.892 1 98.44 42 LEU B C 1
ATOM 1528 O O . LEU B 1 42 ? -14.805 -12.258 -3.027 1 98.44 42 LEU B O 1
ATOM 1532 N N . ARG B 1 43 ? -15.047 -11.039 -1.107 1 98.31 43 ARG B N 1
ATOM 1533 C CA . ARG B 1 43 ? -16.125 -10.25 -1.696 1 98.31 43 ARG B CA 1
ATOM 1534 C C . ARG B 1 43 ? -15.594 -9.281 -2.744 1 98.31 43 ARG B C 1
ATOM 1536 O O . ARG B 1 43 ? -14.648 -8.531 -2.48 1 98.31 43 ARG B O 1
ATOM 1543 N N . VAL B 1 44 ? -16.141 -9.305 -3.896 1 98.19 44 VAL B N 1
ATOM 1544 C CA . VAL B 1 44 ? -15.703 -8.422 -4.969 1 98.19 44 VAL B CA 1
ATOM 1545 C C . VAL B 1 44 ? -16.203 -6.996 -4.703 1 98.19 44 VAL B C 1
ATOM 1547 O O . VAL B 1 44 ? -17.391 -6.727 -4.777 1 98.19 44 VAL B O 1
ATOM 1550 N N . VAL B 1 45 ? -15.328 -6.145 -4.426 1 98.06 45 VAL B N 1
ATOM 1551 C CA . VAL B 1 45 ? -15.609 -4.723 -4.277 1 98.06 45 VAL B CA 1
ATOM 1552 C C . VAL B 1 45 ? -14.594 -3.906 -5.074 1 98.06 45 VAL B C 1
ATOM 1554 O O . VAL B 1 45 ? -13.414 -4.258 -5.133 1 98.06 45 VAL B O 1
ATOM 1557 N N . GLU B 1 46 ? -14.984 -2.883 -5.609 1 97.88 46 GLU B N 1
ATOM 1558 C CA . GLU B 1 46 ? -14.172 -2.125 -6.559 1 97.88 46 GLU B CA 1
ATOM 1559 C C . GLU B 1 46 ? -13.188 -1.21 -5.84 1 97.88 46 GLU B C 1
ATOM 1561 O O . GLU B 1 46 ? -12.055 -1.031 -6.289 1 97.88 46 GLU B O 1
ATOM 1566 N N . ARG B 1 47 ? -13.688 -0.574 -4.762 1 98.56 47 ARG B N 1
ATOM 1567 C CA . ARG B 1 47 ? -12.898 0.472 -4.121 1 98.56 47 ARG B CA 1
ATOM 1568 C C . ARG B 1 47 ? -12.578 0.106 -2.68 1 98.56 47 ARG B C 1
ATOM 1570 O O . ARG B 1 47 ? -13.344 -0.601 -2.023 1 98.56 47 ARG B O 1
ATOM 1577 N N . PHE B 1 48 ? -11.398 0.6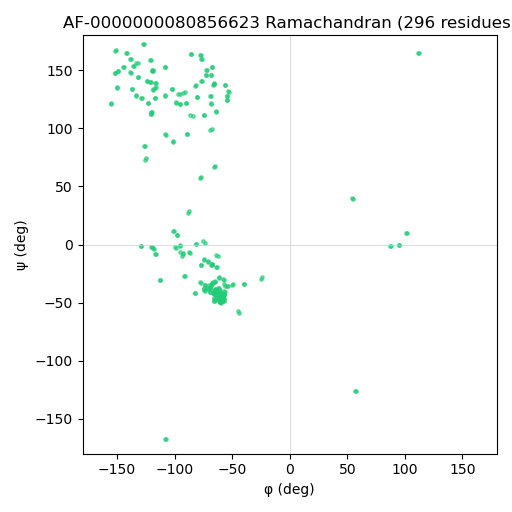25 -2.227 1 98.81 48 PHE B N 1
ATOM 1578 C CA . PHE B 1 48 ? -10.93 0.397 -0.865 1 98.81 48 PHE B CA 1
ATOM 1579 C C . PHE B 1 48 ? -11.984 0.825 0.148 1 98.81 48 PHE B C 1
ATOM 1581 O O . PHE B 1 48 ? -12.188 0.158 1.166 1 98.81 48 PHE B O 1
ATOM 1588 N N . ARG B 1 49 ? -12.742 1.873 -0.097 1 98.38 49 ARG B N 1
ATOM 1589 C CA . ARG B 1 49 ? -13.75 2.434 0.793 1 98.38 49 ARG B CA 1
ATOM 1590 C C . ARG B 1 49 ? -14.938 1.487 0.941 1 98.38 49 ARG B C 1
ATOM 1592 O O . ARG B 1 49 ? -15.734 1.622 1.873 1 98.38 49 ARG B O 1
ATOM 1599 N N . ASP B 1 50 ? -15.055 0.565 0.056 1 98.56 50 ASP B N 1
ATOM 1600 C CA . ASP B 1 50 ? -16.234 -0.305 0.03 1 98.56 50 ASP B CA 1
ATOM 1601 C C . ASP B 1 50 ? -16.031 -1.518 0.938 1 98.56 50 ASP B C 1
ATOM 1603 O O . ASP B 1 50 ? -16.969 -2.293 1.154 1 98.56 50 ASP B O 1
ATOM 1607 N N . LEU B 1 51 ? -14.828 -1.703 1.504 1 98.81 51 LEU B N 1
ATOM 1608 C CA . LEU B 1 51 ? -14.547 -2.816 2.402 1 98.81 51 LEU B CA 1
ATOM 1609 C C . LEU B 1 51 ? -15.141 -2.564 3.785 1 98.81 51 LEU B C 1
ATOM 1611 O O . LEU B 1 51 ? -15.102 -1.438 4.285 1 98.81 51 LEU B O 1
ATOM 1615 N N . ARG B 1 52 ? -15.672 -3.596 4.363 1 98.62 52 ARG B N 1
ATOM 1616 C CA . ARG B 1 52 ? -16.062 -3.543 5.766 1 98.62 52 ARG B CA 1
ATOM 1617 C C . ARG B 1 52 ? -14.852 -3.639 6.68 1 98.62 52 ARG B C 1
ATOM 1619 O O . ARG B 1 52 ? -13.805 -4.16 6.281 1 98.62 52 ARG B O 1
ATOM 1626 N N . PRO B 1 53 ? -15.008 -3.195 7.918 1 98.25 53 PRO B N 1
ATOM 1627 C CA . PRO B 1 53 ? -13.859 -3.186 8.828 1 98.25 53 PRO B CA 1
ATOM 1628 C C . PRO B 1 53 ? -13.227 -4.562 9 1 98.25 53 PRO B C 1
ATOM 1630 O O . PRO B 1 53 ? -12 -4.684 9.016 1 98.25 53 PRO B O 1
ATOM 1633 N N . GLU B 1 54 ? -14.023 -5.566 9.086 1 98.5 54 GLU B N 1
ATOM 1634 C CA . GLU B 1 54 ? -13.484 -6.914 9.25 1 98.5 54 GLU B CA 1
ATOM 1635 C C . GLU B 1 54 ? -12.742 -7.367 7.996 1 98.5 54 GLU B C 1
ATOM 1637 O O . GLU B 1 54 ? -11.773 -8.125 8.086 1 98.5 54 GLU B O 1
ATOM 1642 N N . GLU B 1 55 ? -13.195 -6.922 6.801 1 98.88 55 GLU B N 1
ATOM 1643 C CA . GLU B 1 55 ? -12.516 -7.234 5.547 1 98.88 55 GLU B CA 1
ATOM 1644 C C . GLU B 1 55 ? -11.164 -6.523 5.457 1 98.88 55 GLU B C 1
ATOM 1646 O O . GLU B 1 55 ? -10.18 -7.105 4.996 1 98.88 55 GLU B O 1
ATOM 1651 N N . VAL B 1 56 ? -11.18 -5.242 5.91 1 98.88 56 VAL B N 1
ATOM 1652 C CA . VAL B 1 56 ? -9.93 -4.488 5.914 1 98.88 56 VAL B CA 1
ATOM 1653 C C . VAL B 1 56 ? -8.906 -5.188 6.805 1 98.88 56 VAL B C 1
ATOM 1655 O O . VAL B 1 56 ? -7.77 -5.422 6.387 1 98.88 56 VAL B O 1
ATOM 1658 N N . ALA B 1 57 ? -9.328 -5.52 7.996 1 98.81 57 ALA B N 1
ATOM 1659 C CA . ALA B 1 57 ? -8.43 -6.16 8.953 1 98.81 57 ALA B CA 1
ATOM 1660 C C . ALA B 1 57 ? -7.902 -7.484 8.406 1 98.81 57 ALA B C 1
ATOM 1662 O O . ALA B 1 57 ? -6.691 -7.727 8.406 1 98.81 57 ALA B O 1
ATOM 1663 N N . ASP B 1 58 ? -8.789 -8.32 7.93 1 98.81 58 ASP B N 1
ATOM 1664 C CA . ASP B 1 58 ? -8.383 -9.633 7.414 1 98.81 58 ASP B CA 1
ATOM 1665 C C . ASP B 1 58 ? -7.477 -9.484 6.195 1 98.81 58 ASP B C 1
ATOM 1667 O O . ASP B 1 58 ? -6.496 -10.219 6.055 1 98.81 58 ASP B O 1
ATOM 1671 N N . LEU B 1 59 ? -7.812 -8.562 5.309 1 98.94 59 LEU B N 1
ATOM 1672 C CA . LEU B 1 59 ? -7.043 -8.344 4.086 1 98.94 59 LEU B CA 1
ATOM 1673 C C . LEU B 1 59 ? -5.59 -8.016 4.414 1 98.94 59 LEU B C 1
ATOM 1675 O O . LEU B 1 59 ? -4.672 -8.609 3.85 1 98.94 59 LEU B O 1
ATOM 1679 N N . PHE B 1 60 ? -5.375 -7.191 5.387 1 98.94 60 PHE B N 1
ATOM 1680 C CA . PHE B 1 60 ? -4.008 -6.719 5.59 1 98.94 60 PHE B CA 1
ATOM 1681 C C . PHE B 1 60 ? -3.264 -7.621 6.566 1 98.94 60 PHE B C 1
ATOM 1683 O O . PHE B 1 60 ? -2.037 -7.723 6.516 1 98.94 60 PHE B O 1
ATOM 1690 N N . MET B 1 61 ? -3.977 -8.266 7.445 1 98.88 61 MET B N 1
ATOM 1691 C CA . MET B 1 61 ? -3.309 -9.32 8.195 1 98.88 61 MET B CA 1
ATOM 1692 C C . MET B 1 61 ? -2.852 -10.445 7.273 1 98.88 61 MET B C 1
ATOM 1694 O O . MET B 1 61 ? -1.772 -11.008 7.461 1 98.88 61 MET B O 1
ATOM 1698 N N . THR B 1 62 ? -3.691 -10.781 6.273 1 98.81 62 THR B N 1
ATOM 1699 C CA . THR B 1 62 ? -3.301 -11.75 5.254 1 98.81 62 THR B CA 1
ATOM 1700 C C . THR B 1 62 ? -2.117 -11.227 4.441 1 98.81 62 THR B C 1
ATOM 1702 O O . THR B 1 62 ? -1.175 -11.977 4.164 1 98.81 62 THR B O 1
ATOM 1705 N N . THR B 1 63 ? -2.162 -9.953 4.055 1 98.94 63 THR B N 1
ATOM 1706 C CA . THR B 1 63 ? -1.067 -9.336 3.316 1 98.94 63 THR B CA 1
ATOM 1707 C C . THR B 1 63 ? 0.24 -9.445 4.098 1 98.94 63 THR B C 1
ATOM 1709 O O . THR B 1 63 ? 1.285 -9.758 3.525 1 98.94 63 THR B O 1
ATOM 1712 N N . GLN B 1 64 ? 0.153 -9.195 5.418 1 98.88 64 GLN B N 1
ATOM 1713 C CA . GLN B 1 64 ? 1.357 -9.281 6.234 1 98.88 64 GLN B CA 1
ATOM 1714 C C . GLN B 1 64 ? 1.922 -10.703 6.227 1 98.88 64 GLN B C 1
ATOM 1716 O O . GLN B 1 64 ? 3.133 -10.891 6.086 1 98.88 64 GLN B O 1
ATOM 1721 N N . ARG B 1 65 ? 1.059 -11.656 6.418 1 98.56 65 ARG B N 1
ATOM 1722 C CA . ARG B 1 65 ? 1.458 -13.055 6.395 1 98.56 65 ARG B CA 1
ATOM 1723 C C . ARG B 1 65 ? 2.111 -13.422 5.066 1 98.56 65 ARG B C 1
ATOM 1725 O O . ARG B 1 65 ? 3.186 -14.023 5.039 1 98.56 65 ARG B O 1
ATOM 1732 N N . VAL B 1 66 ? 1.493 -13.07 3.975 1 98.81 66 VAL B N 1
ATOM 1733 C CA . VAL B 1 66 ? 1.969 -13.344 2.623 1 98.81 66 VAL B CA 1
ATOM 1734 C C . VAL B 1 66 ? 3.311 -12.656 2.396 1 98.81 66 VAL B C 1
ATOM 1736 O O . VAL B 1 66 ? 4.258 -13.273 1.905 1 98.81 66 VAL B O 1
ATOM 1739 N N . ALA B 1 67 ? 3.369 -11.398 2.771 1 98.75 67 ALA B N 1
ATOM 1740 C CA . ALA B 1 67 ? 4.574 -10.594 2.584 1 98.75 67 ALA B CA 1
ATOM 1741 C C . ALA B 1 67 ? 5.77 -11.227 3.295 1 98.75 67 ALA B C 1
ATOM 1743 O O . ALA B 1 67 ? 6.859 -11.32 2.727 1 98.75 67 ALA B O 1
ATOM 1744 N N . ASN B 1 68 ? 5.539 -11.617 4.504 1 98.06 68 ASN B N 1
ATOM 1745 C CA . ASN B 1 68 ? 6.605 -12.266 5.266 1 98.06 68 ASN B CA 1
ATOM 1746 C C . ASN B 1 68 ? 7.098 -13.531 4.578 1 98.06 68 ASN B C 1
ATOM 1748 O O . ASN B 1 68 ? 8.305 -13.766 4.48 1 98.06 68 ASN B O 1
ATOM 1752 N N . GLY B 1 69 ? 6.152 -14.367 4.164 1 98.06 69 GLY B N 1
ATOM 1753 C CA . GLY B 1 69 ? 6.496 -15.609 3.496 1 98.06 69 GLY B CA 1
ATOM 1754 C C . GLY B 1 69 ? 7.262 -15.406 2.205 1 98.06 69 GLY B C 1
ATOM 1755 O O . GLY B 1 69 ? 8.289 -16.047 1.978 1 98.06 69 GLY B O 1
ATOM 1756 N N . ILE B 1 70 ? 6.809 -14.523 1.348 1 97.38 70 ILE B N 1
ATOM 1757 C CA . ILE B 1 70 ? 7.406 -14.344 0.03 1 97.38 70 ILE B CA 1
ATOM 1758 C C . ILE B 1 70 ? 8.773 -13.672 0.172 1 97.38 70 ILE B C 1
ATOM 1760 O O . ILE B 1 70 ? 9.695 -13.969 -0.589 1 97.38 70 ILE B O 1
ATOM 1764 N N . GLU B 1 71 ? 8.844 -12.695 1.152 1 97.94 71 GLU B N 1
ATOM 1765 C CA . GLU B 1 71 ? 10.141 -12.055 1.377 1 97.94 71 GLU B CA 1
ATOM 1766 C C . GLU B 1 71 ? 11.211 -13.086 1.709 1 97.94 71 GLU B C 1
ATOM 1768 O O . GLU B 1 71 ? 12.312 -13.055 1.145 1 97.94 71 GLU B O 1
ATOM 1773 N N . LYS B 1 72 ? 10.914 -13.969 2.584 1 97.25 72 LYS B N 1
ATOM 1774 C CA . LYS B 1 72 ? 11.844 -15.023 2.98 1 97.25 72 LYS B CA 1
ATOM 1775 C C . LYS B 1 72 ? 12.117 -15.984 1.823 1 97.25 72 LYS B C 1
ATOM 1777 O O . LYS B 1 72 ? 13.273 -16.297 1.531 1 97.25 72 LYS B O 1
ATOM 1782 N N . HIS B 1 73 ? 11.102 -16.453 1.167 1 97.44 73 HIS B N 1
ATOM 1783 C CA . HIS B 1 73 ? 11.195 -17.453 0.108 1 97.44 73 HIS B CA 1
ATOM 1784 C C . HIS B 1 73 ? 12.055 -16.953 -1.048 1 97.44 73 HIS B C 1
ATOM 1786 O O . HIS B 1 73 ? 12.836 -17.719 -1.621 1 97.44 73 HIS B O 1
ATOM 1792 N N . PHE B 1 74 ? 11.945 -15.703 -1.411 1 96.62 74 PHE B N 1
ATOM 1793 C CA . PHE B 1 74 ? 12.648 -15.148 -2.561 1 96.62 74 PHE B CA 1
ATOM 1794 C C . PHE B 1 74 ? 13.922 -14.43 -2.121 1 96.62 74 PHE B C 1
ATOM 1796 O O . PHE B 1 74 ? 14.516 -13.68 -2.896 1 96.62 74 PHE B O 1
ATOM 1803 N N . GLN B 1 75 ? 14.32 -14.539 -0.823 1 96.31 75 GLN B N 1
ATOM 1804 C CA . GLN B 1 75 ? 15.547 -13.969 -0.262 1 96.31 75 GLN B CA 1
ATOM 1805 C C . GLN B 1 75 ? 15.625 -12.469 -0.529 1 96.31 75 GLN B C 1
ATOM 1807 O O . GLN B 1 75 ? 16.672 -11.969 -0.959 1 96.31 75 GLN B O 1
ATOM 1812 N N . ALA B 1 76 ? 14.492 -11.875 -0.407 1 96.88 76 ALA B N 1
ATOM 1813 C CA . ALA B 1 76 ? 14.422 -10.422 -0.534 1 96.88 76 ALA B CA 1
ATOM 1814 C C . ALA B 1 76 ? 14.727 -9.742 0.796 1 96.88 76 ALA B C 1
ATOM 1816 O O . ALA B 1 76 ? 14.742 -10.391 1.844 1 96.88 76 ALA B O 1
ATOM 1817 N N . SER B 1 77 ? 15.008 -8.461 0.69 1 96.75 77 SER B N 1
ATOM 1818 C CA . SER B 1 77 ? 15.32 -7.715 1.905 1 96.75 77 SER B CA 1
ATOM 1819 C C . SER B 1 77 ? 14.312 -6.59 2.141 1 96.75 77 SER B C 1
ATOM 1821 O O . SER B 1 77 ? 14.391 -5.879 3.146 1 96.75 77 SER B O 1
ATOM 1823 N N . SER B 1 78 ? 13.383 -6.418 1.212 1 97 78 SER B N 1
ATOM 1824 C CA . SER B 1 78 ? 12.383 -5.359 1.275 1 97 78 SER B CA 1
ATOM 1825 C C . SER B 1 78 ? 11.102 -5.766 0.558 1 97 78 SER B C 1
ATOM 1827 O O . SER B 1 78 ? 11.055 -6.816 -0.086 1 97 78 SER B O 1
ATOM 1829 N N . LEU B 1 79 ? 10.078 -5.039 0.763 1 97.25 79 LEU B N 1
ATOM 1830 C CA . LEU B 1 79 ? 8.797 -5.246 0.1 1 97.25 79 LEU B CA 1
ATOM 1831 C C . LEU B 1 79 ? 8.195 -3.92 -0.35 1 97.25 79 LEU B C 1
ATOM 1833 O O . LEU B 1 79 ? 8.25 -2.93 0.382 1 97.25 79 LEU B O 1
ATOM 1837 N N . THR B 1 80 ? 7.719 -3.859 -1.564 1 95.12 80 THR B N 1
ATOM 1838 C CA . THR B 1 80 ? 6.762 -2.84 -1.981 1 95.12 80 THR B CA 1
ATOM 1839 C C . THR B 1 80 ? 5.332 -3.363 -1.873 1 95.12 80 THR B C 1
ATOM 1841 O O . THR B 1 80 ? 5.004 -4.41 -2.436 1 95.12 80 THR B O 1
ATOM 1844 N N . ILE B 1 81 ? 4.504 -2.715 -1.104 1 97.25 81 ILE B N 1
ATOM 1845 C CA . ILE B 1 81 ? 3.096 -3.047 -0.936 1 97.25 81 ILE B CA 1
ATOM 1846 C C . ILE B 1 81 ? 2.23 -1.893 -1.436 1 97.25 81 ILE B C 1
ATOM 1848 O O . ILE B 1 81 ? 2.402 -0.749 -1.008 1 97.25 81 ILE B O 1
ATOM 1852 N N . ALA B 1 82 ? 1.28 -2.168 -2.352 1 95.81 82 ALA B N 1
ATOM 1853 C CA . ALA B 1 82 ? 0.594 -1.041 -2.979 1 95.81 82 ALA B CA 1
ATOM 1854 C C . ALA B 1 82 ? -0.841 -1.408 -3.346 1 95.81 82 ALA B C 1
ATOM 1856 O O . ALA B 1 82 ? -1.129 -2.562 -3.672 1 95.81 82 ALA B O 1
ATOM 1857 N N . ILE B 1 83 ? -1.658 -0.473 -3.309 1 97.25 83 ILE B N 1
ATOM 1858 C CA . ILE B 1 83 ? -3.02 -0.538 -3.826 1 97.25 83 ILE B CA 1
ATOM 1859 C C . ILE B 1 83 ? -3.234 0.567 -4.859 1 97.25 83 ILE B C 1
ATOM 1861 O O . ILE B 1 83 ? -2.979 1.741 -4.582 1 97.25 83 ILE B O 1
ATOM 1865 N N . GLN B 1 84 ? -3.578 0.196 -6.027 1 95.31 84 GLN B N 1
ATOM 1866 C CA . GLN B 1 84 ? -4.109 1.118 -7.023 1 95.31 84 GLN B CA 1
ATOM 1867 C C . GLN B 1 84 ? -5.629 1.231 -6.914 1 95.31 84 GLN B C 1
ATOM 1869 O O . GLN B 1 84 ? -6.359 0.446 -7.52 1 95.31 84 GLN B O 1
ATOM 1874 N N . ASP B 1 85 ? -6.109 2.23 -6.195 1 97.12 85 ASP B N 1
ATOM 1875 C CA . ASP B 1 85 ? -7.523 2.336 -5.855 1 97.12 85 ASP B CA 1
ATOM 1876 C C . ASP B 1 85 ? -8.234 3.348 -6.754 1 97.12 85 ASP B C 1
ATOM 1878 O O . ASP B 1 85 ? -8.375 4.516 -6.391 1 97.12 85 ASP B O 1
ATOM 1882 N N . GLY B 1 86 ? -8.742 2.896 -7.879 1 95.94 86 GLY B N 1
ATOM 1883 C CA . GLY B 1 86 ? -9.406 3.756 -8.844 1 95.94 86 GLY B CA 1
ATOM 1884 C C . GLY B 1 86 ? -8.625 3.914 -10.141 1 95.94 86 GLY B C 1
ATOM 1885 O O . GLY B 1 86 ? -7.43 3.611 -10.188 1 95.94 86 GLY B O 1
ATOM 1886 N N . PRO B 1 87 ? -9.281 4.414 -11.172 1 92.56 87 PRO B N 1
ATOM 1887 C CA . PRO B 1 87 ? -8.711 4.449 -12.516 1 92.56 87 PRO B CA 1
ATOM 1888 C C . PRO B 1 87 ? -7.484 5.359 -12.617 1 92.56 87 PRO B C 1
ATOM 1890 O O . PRO B 1 87 ? -6.512 5.023 -13.297 1 92.56 87 PRO B O 1
ATOM 1893 N N . GLU B 1 88 ? -7.52 6.488 -11.945 1 91.75 88 GLU B N 1
ATOM 1894 C CA . GLU B 1 88 ? -6.426 7.449 -12.055 1 91.75 88 GLU B CA 1
ATO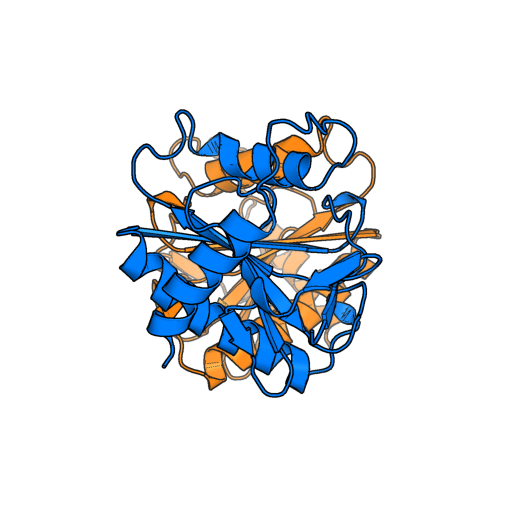M 1895 C C . GLU B 1 88 ? -5.195 6.977 -11.289 1 91.75 88 GLU B C 1
ATOM 1897 O O . GLU B 1 88 ? -4.102 7.52 -11.461 1 91.75 88 GLU B O 1
ATOM 1902 N N . ALA B 1 89 ? -5.406 5.953 -10.461 1 92.06 89 ALA B N 1
ATOM 1903 C CA . ALA B 1 89 ? -4.273 5.344 -9.773 1 92.06 89 ALA B CA 1
ATOM 1904 C C . ALA B 1 89 ? -3.764 4.121 -10.531 1 92.06 89 ALA B C 1
ATOM 1906 O O . ALA B 1 89 ? -2.83 3.449 -10.078 1 92.06 89 ALA B O 1
ATOM 1907 N N . GLY B 1 90 ? -4.418 3.797 -11.664 1 90.44 90 GLY B N 1
ATOM 1908 C CA . GLY B 1 90 ? -3.951 2.711 -12.508 1 90.44 90 GLY B CA 1
ATOM 1909 C C . GLY B 1 90 ? -4.742 1.43 -12.32 1 90.44 90 GLY B C 1
ATOM 1910 O O . GLY B 1 90 ? -4.344 0.372 -12.82 1 90.44 90 GLY B O 1
ATOM 1911 N N . GLN B 1 91 ? -5.836 1.501 -11.602 1 92.88 91 GLN B N 1
ATOM 1912 C CA . GLN B 1 91 ? -6.656 0.309 -11.406 1 92.88 91 GLN B CA 1
ATOM 1913 C C . GLN B 1 91 ? -7.32 -0.119 -12.711 1 92.88 91 GLN B C 1
ATOM 1915 O O . GLN B 1 91 ? -8.094 0.639 -13.297 1 92.88 91 GLN B O 1
ATOM 1920 N N . THR B 1 92 ? -7.004 -1.348 -13.062 1 91.94 92 THR B N 1
ATOM 1921 C CA . THR B 1 92 ? -7.625 -1.852 -14.289 1 91.94 92 THR B CA 1
ATOM 1922 C C . THR B 1 92 ? -8.602 -2.979 -13.969 1 91.94 92 THR B C 1
ATOM 1924 O O . THR B 1 92 ? -9.539 -3.229 -14.727 1 91.94 92 THR B O 1
ATOM 1927 N N . VAL B 1 93 ? -8.359 -3.738 -12.945 1 94.62 93 VAL B N 1
ATOM 1928 C CA . VAL B 1 93 ? -9.281 -4.762 -12.461 1 94.62 93 VAL B CA 1
ATOM 1929 C C . VAL B 1 93 ? -10.219 -4.16 -11.422 1 94.62 93 VAL B C 1
ATOM 1931 O O . VAL B 1 93 ? -9.766 -3.611 -10.414 1 94.62 93 VAL B O 1
ATOM 1934 N N . LYS B 1 94 ? -11.477 -4.23 -11.656 1 95 94 LYS B N 1
ATOM 1935 C CA . LYS B 1 94 ? -12.461 -3.604 -10.781 1 95 94 LYS B CA 1
ATOM 1936 C C . LYS B 1 94 ? -12.68 -4.438 -9.523 1 95 94 LYS B C 1
ATOM 1938 O O . LYS B 1 94 ? -13.812 -4.84 -9.227 1 95 94 LYS B O 1
ATOM 1943 N N . HIS B 1 95 ? -11.664 -4.668 -8.82 1 97.88 95 HIS B N 1
ATOM 1944 C CA . HIS B 1 95 ? -11.586 -5.406 -7.566 1 97.88 95 HIS B CA 1
ATOM 1945 C C . HIS B 1 95 ? -10.383 -4.969 -6.746 1 97.88 95 HIS B C 1
ATOM 1947 O O . HIS B 1 95 ? -9.242 -5.035 -7.223 1 97.88 95 HIS B O 1
ATOM 1953 N N . VAL B 1 96 ? -10.695 -4.504 -5.539 1 98.19 96 VAL B N 1
ATOM 1954 C CA . VAL B 1 96 ? -9.586 -4.086 -4.68 1 98.19 96 VAL B CA 1
ATOM 1955 C C . VAL B 1 96 ? -8.57 -5.215 -4.566 1 98.19 96 VAL B C 1
ATOM 1957 O O . VAL B 1 96 ? -8.938 -6.379 -4.379 1 98.19 96 VAL B O 1
ATOM 1960 N N . HIS B 1 97 ? -7.316 -4.926 -4.738 1 98.38 97 HIS B N 1
ATOM 1961 C CA . HIS B 1 97 ? -6.266 -5.906 -4.492 1 98.38 97 HIS B CA 1
ATOM 1962 C C . HIS B 1 97 ? -4.961 -5.23 -4.09 1 98.38 97 HIS B C 1
ATOM 1964 O O . HIS B 1 97 ? -4.684 -4.102 -4.508 1 98.38 97 HIS B O 1
ATOM 1970 N N . VAL B 1 98 ? -4.25 -5.91 -3.277 1 98.69 98 VAL B N 1
ATOM 1971 C CA . VAL B 1 98 ? -2.965 -5.445 -2.773 1 98.69 98 VAL B CA 1
ATOM 1972 C C . VAL B 1 98 ? -1.832 -6.094 -3.566 1 98.69 98 VAL B C 1
ATOM 1974 O O . VAL B 1 98 ? -1.754 -7.32 -3.656 1 98.69 98 VAL B O 1
ATOM 1977 N N . HIS B 1 99 ? -1.003 -5.305 -4.168 1 97.62 99 HIS B N 1
ATOM 1978 C CA . HIS B 1 99 ? 0.229 -5.785 -4.785 1 97.62 99 HIS B CA 1
ATOM 1979 C C . HIS B 1 99 ? 1.325 -5.984 -3.744 1 97.62 99 HIS B C 1
ATOM 1981 O O . HIS B 1 99 ? 1.611 -5.082 -2.957 1 97.62 99 HIS B O 1
ATOM 1987 N N . VAL B 1 100 ? 1.908 -7.094 -3.695 1 98.06 100 VAL B N 1
ATOM 1988 C CA . VAL B 1 100 ? 3.043 -7.391 -2.828 1 98.06 100 VAL B CA 1
ATOM 1989 C C . VAL B 1 100 ? 4.25 -7.793 -3.672 1 98.06 100 VAL B C 1
ATOM 1991 O O . VAL B 1 100 ? 4.223 -8.828 -4.348 1 98.06 100 VAL B O 1
ATOM 1994 N N . LEU B 1 101 ? 5.289 -6.957 -3.648 1 96.56 101 LEU B N 1
ATOM 1995 C CA . LEU B 1 101 ? 6.473 -7.18 -4.473 1 96.56 101 LEU B CA 1
ATOM 1996 C C . LEU B 1 101 ? 7.719 -7.32 -3.607 1 96.56 101 LEU B C 1
ATOM 1998 O O . LEU B 1 101 ? 8.148 -6.355 -2.965 1 96.56 101 LEU B O 1
ATOM 2002 N N . PRO B 1 102 ? 8.32 -8.477 -3.541 1 96.88 102 PRO B N 1
ATOM 2003 C CA . PRO B 1 102 ? 9.625 -8.555 -2.877 1 96.88 102 PRO B CA 1
ATOM 2004 C C . PRO B 1 102 ? 10.711 -7.781 -3.621 1 96.88 102 PRO B C 1
ATOM 2006 O O . PRO B 1 102 ? 10.734 -7.777 -4.855 1 96.88 102 PRO B O 1
ATOM 2009 N N . ARG B 1 103 ? 11.508 -7.094 -2.838 1 95.19 103 ARG B N 1
ATOM 2010 C CA . ARG B 1 103 ? 12.547 -6.238 -3.402 1 95.19 103 ARG B CA 1
ATOM 2011 C C . ARG B 1 103 ? 13.93 -6.676 -2.93 1 95.19 103 ARG B C 1
ATOM 2013 O O . ARG B 1 103 ? 14.102 -7.047 -1.767 1 95.19 103 ARG B O 1
ATOM 2020 N N . LYS B 1 104 ? 14.852 -6.645 -3.807 1 92.94 104 LYS B N 1
ATOM 2021 C CA . LYS B 1 104 ? 16.25 -6.926 -3.498 1 92.94 104 LYS B CA 1
ATOM 2022 C C . LYS B 1 104 ? 17.188 -5.945 -4.207 1 92.94 104 LYS B C 1
ATOM 2024 O O . LYS B 1 104 ? 16.781 -5.285 -5.168 1 92.94 104 LYS B O 1
ATOM 2029 N N . ALA B 1 105 ? 18.359 -5.887 -3.654 1 88.25 105 ALA B N 1
ATOM 2030 C CA . ALA B 1 105 ? 19.344 -5 -4.277 1 88.25 105 ALA B CA 1
ATOM 2031 C C . ALA B 1 105 ? 19.516 -5.336 -5.754 1 88.25 105 ALA B C 1
ATOM 2033 O O . ALA B 1 105 ? 19.703 -6.504 -6.113 1 88.25 105 ALA B O 1
ATOM 2034 N N . GLY B 1 106 ? 19.328 -4.344 -6.598 1 82.25 106 GLY B N 1
ATOM 2035 C CA . GLY B 1 106 ? 19.625 -4.535 -8.008 1 82.25 106 GLY B CA 1
ATOM 2036 C C . GLY B 1 106 ? 18.469 -5.109 -8.797 1 82.25 106 GLY B C 1
ATOM 2037 O O . GLY B 1 106 ? 18.625 -5.461 -9.969 1 82.25 106 GLY B O 1
ATOM 2038 N N . ASP B 1 107 ? 17.375 -5.395 -8.188 1 81.38 107 ASP B N 1
ATOM 2039 C CA . ASP B 1 107 ? 16.25 -5.988 -8.906 1 81.38 107 ASP B CA 1
ATOM 2040 C C . ASP B 1 107 ? 15.758 -5.059 -10.008 1 81.38 107 ASP B C 1
ATOM 2042 O O . ASP B 1 107 ? 15.141 -5.508 -10.977 1 81.38 107 ASP B O 1
ATOM 2046 N N . PHE B 1 108 ? 15.898 -3.836 -9.875 1 72.25 108 PHE B N 1
ATOM 2047 C CA . PHE B 1 108 ? 15.602 -2.859 -10.914 1 72.25 108 PHE B CA 1
ATOM 2048 C C . PHE B 1 108 ? 16.781 -1.92 -11.125 1 72.25 108 PHE B C 1
ATOM 2050 O O . PHE B 1 108 ? 17.516 -1.603 -10.188 1 72.25 108 PHE B O 1
ATOM 2057 N N . GLU B 1 109 ? 17.172 -1.882 -12.453 1 60.16 109 GLU B N 1
ATOM 2058 C CA . GLU B 1 109 ? 18.281 -0.994 -12.758 1 60.16 109 GLU B CA 1
ATOM 2059 C C . GLU B 1 109 ? 18.125 0.354 -12.062 1 60.16 109 GLU B C 1
ATOM 2061 O O . GLU B 1 109 ? 19.078 0.865 -11.461 1 60.16 109 GLU B O 1
ATOM 2066 N N . LYS B 1 110 ? 17.047 0.949 -12.383 1 57.16 110 LYS B N 1
ATOM 2067 C CA . LYS B 1 110 ? 16.734 2.131 -11.594 1 57.16 110 LYS B CA 1
ATOM 2068 C C . LYS B 1 110 ? 15.57 1.853 -10.641 1 57.16 110 LYS B C 1
ATOM 2070 O O . LYS B 1 110 ? 14.461 1.549 -11.078 1 57.16 110 LYS B O 1
ATOM 2075 N N . ASN B 1 111 ? 15.875 1.472 -9.391 1 52.47 111 ASN B N 1
ATOM 2076 C CA . ASN B 1 111 ? 14.898 1.171 -8.352 1 52.47 111 ASN B CA 1
ATOM 2077 C C . ASN B 1 111 ? 13.57 1.879 -8.609 1 52.47 111 ASN B C 1
ATOM 2079 O O . ASN B 1 111 ? 12.5 1.334 -8.32 1 52.47 111 ASN B O 1
ATOM 2083 N N . ASP B 1 112 ? 13.648 3.092 -9.328 1 55 112 ASP B N 1
ATOM 2084 C CA . ASP B 1 112 ? 12.539 4.023 -9.539 1 55 112 ASP B CA 1
ATOM 2085 C C . ASP B 1 112 ? 11.57 3.498 -10.594 1 55 112 ASP B C 1
ATOM 2087 O O . ASP B 1 112 ? 10.477 4.039 -10.766 1 55 112 ASP B O 1
ATOM 2091 N N . SER B 1 113 ? 11.898 2.275 -11.055 1 63.94 113 SER B N 1
ATOM 2092 C CA . SER B 1 113 ? 11.148 1.83 -12.227 1 63.94 113 SER B CA 1
ATOM 2093 C C . SER B 1 113 ? 10.023 0.875 -11.828 1 63.94 113 SER B C 1
ATOM 2095 O O . SER B 1 113 ? 9.141 0.58 -12.625 1 63.94 113 SER B O 1
ATOM 2097 N N . ILE B 1 114 ? 9.875 0.524 -10.508 1 66.62 114 ILE B N 1
ATOM 2098 C CA . ILE B 1 114 ? 8.93 -0.525 -10.156 1 66.62 114 ILE B CA 1
ATOM 2099 C C . ILE B 1 114 ? 7.504 0.015 -10.258 1 66.62 114 ILE B C 1
ATOM 2101 O O . ILE B 1 114 ? 6.609 -0.667 -10.766 1 66.62 114 ILE B O 1
ATOM 2105 N N . TYR B 1 115 ? 7.301 1.162 -9.898 1 67.69 115 TYR B N 1
ATOM 2106 C CA . TYR B 1 115 ? 5.965 1.749 -9.891 1 67.69 115 TYR B CA 1
ATOM 2107 C C . TYR B 1 115 ? 5.496 2.053 -11.305 1 67.69 115 TYR B C 1
ATOM 2109 O O . TYR B 1 115 ? 4.312 1.913 -11.617 1 67.69 115 TYR B O 1
ATOM 2117 N N . ASP B 1 116 ? 6.508 2.424 -12.062 1 71.06 116 ASP B N 1
ATOM 2118 C CA . ASP B 1 116 ? 6.191 2.557 -13.477 1 71.06 116 ASP B CA 1
ATOM 2119 C C . ASP B 1 116 ? 5.715 1.228 -14.062 1 71.06 116 ASP B C 1
ATOM 2121 O O . ASP B 1 116 ? 4.738 1.188 -14.812 1 71.06 116 ASP B O 1
ATOM 2125 N N . GLU B 1 117 ? 6.379 0.271 -13.672 1 73.69 117 GLU B N 1
ATOM 2126 C CA . GLU B 1 117 ? 6.016 -1.055 -14.164 1 73.69 117 GLU B CA 1
ATOM 2127 C C . GLU B 1 117 ? 4.664 -1.495 -13.609 1 73.69 117 GLU B C 1
ATOM 2129 O O . GLU B 1 117 ? 3.861 -2.1 -14.32 1 73.69 117 GLU B O 1
ATOM 2134 N N . LEU B 1 118 ? 4.328 -1.166 -12.422 1 76.88 118 LEU B N 1
ATOM 2135 C CA . LEU B 1 118 ? 3.043 -1.512 -11.812 1 76.88 118 LEU B CA 1
ATOM 2136 C C . LEU B 1 118 ? 1.899 -0.799 -12.531 1 76.88 118 LEU B C 1
ATOM 2138 O O . LEU B 1 118 ? 0.842 -1.39 -12.758 1 76.88 118 LEU B O 1
ATOM 2142 N N . GLN B 1 119 ? 2.131 0.439 -12.836 1 71.88 119 GLN B N 1
ATOM 2143 C CA . GLN B 1 119 ? 1.115 1.231 -13.516 1 71.88 119 GLN B CA 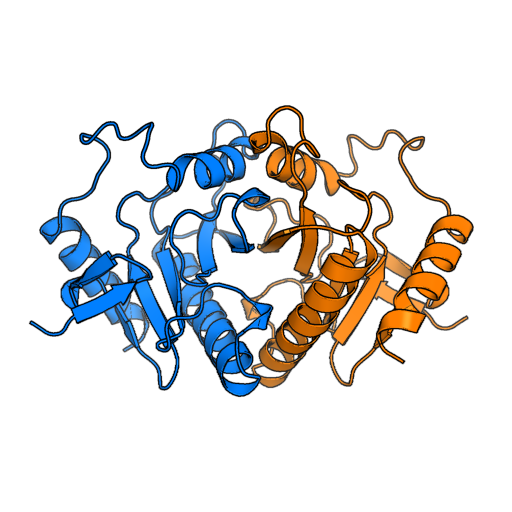1
ATOM 2144 C C . GLN B 1 119 ? 0.828 0.675 -14.906 1 71.88 119 GLN B C 1
ATOM 2146 O O . GLN B 1 119 ? -0.326 0.638 -15.344 1 71.88 119 GLN B O 1
ATOM 2151 N N . LYS B 1 120 ? 1.91 0.238 -15.539 1 68.38 120 LYS B N 1
ATOM 2152 C CA . LYS B 1 120 ? 1.762 -0.301 -16.891 1 68.38 120 LYS B CA 1
ATOM 2153 C C . LYS B 1 120 ? 1.211 -1.724 -16.859 1 68.38 120 LYS B C 1
ATOM 2155 O O . LYS B 1 120 ? 0.555 -2.164 -17.797 1 68.38 120 LYS B O 1
ATOM 2160 N N . HIS B 1 121 ? 1.566 -2.344 -15.875 1 67.25 121 HIS B N 1
ATOM 2161 C CA . HIS B 1 121 ? 1.29 -3.766 -15.711 1 67.25 121 HIS B CA 1
ATOM 2162 C C . HIS B 1 121 ? -0.206 -4.051 -15.797 1 67.25 121 HIS B C 1
ATOM 2164 O O . HIS B 1 121 ? -0.623 -5.031 -16.406 1 67.25 121 HIS B O 1
ATOM 2170 N N . ASP B 1 122 ? -0.957 -3.205 -15.359 1 61 122 ASP B N 1
ATOM 2171 C CA . ASP B 1 122 ? -2.383 -3.506 -15.273 1 61 122 ASP B CA 1
ATOM 2172 C C . ASP B 1 122 ? -3.123 -2.992 -16.5 1 61 122 ASP B C 1
ATOM 2174 O O . ASP B 1 122 ? -4.305 -3.295 -16.703 1 61 122 ASP B O 1
ATOM 2178 N N . ARG B 1 123 ? -2.24 -2.242 -17.281 1 61.06 123 ARG B N 1
ATOM 2179 C CA . ARG B 1 123 ? -2.885 -1.74 -18.484 1 61.06 123 ARG B CA 1
ATOM 2180 C C . ARG B 1 123 ? -2.816 -2.77 -19.609 1 61.06 123 ARG B C 1
ATOM 2182 O O . ARG B 1 123 ? -1.757 -3.344 -19.875 1 61.06 123 ARG B O 1
ATOM 2189 N N . GLU B 1 124 ? -3.945 -3.328 -19.984 1 54.78 124 GLU B N 1
ATOM 2190 C CA . GLU B 1 124 ? -4.129 -4.375 -20.984 1 54.78 124 GLU B CA 1
ATOM 2191 C C . GLU B 1 124 ? -3.416 -4.023 -22.281 1 54.78 124 GLU B C 1
ATOM 2193 O O . GLU B 1 124 ? -2.967 -4.91 -23.016 1 54.78 124 GLU B O 1
ATOM 2198 N N . SER B 1 125 ? -3.387 -2.787 -22.625 1 51.59 125 SER B N 1
ATOM 2199 C CA . SER B 1 125 ? -3.027 -2.371 -23.969 1 51.59 125 SER B CA 1
ATOM 2200 C C . SER B 1 125 ? -1.579 -2.725 -24.297 1 51.59 125 SER B C 1
ATOM 2202 O O . SER B 1 125 ? -1.186 -2.752 -25.469 1 51.59 125 SER B O 1
ATOM 2204 N N . GLU B 1 126 ? -0.775 -2.725 -23.328 1 52.22 126 GLU B N 1
ATOM 2205 C CA . GLU B 1 126 ? 0.603 -3.059 -23.672 1 52.22 126 GLU B CA 1
ATOM 2206 C C . GLU B 1 126 ? 0.837 -4.566 -23.609 1 52.22 126 GLU B C 1
ATOM 2208 O O . GLU B 1 126 ? 1.951 -5.016 -23.328 1 52.22 126 GLU B O 1
ATOM 2213 N N . ASP B 1 127 ? -0.171 -5.188 -23.812 1 51.16 127 ASP B N 1
ATOM 2214 C CA . ASP B 1 127 ? -0.288 -6.637 -23.688 1 51.16 127 ASP B CA 1
ATOM 2215 C C . ASP B 1 127 ? 0.568 -7.344 -24.734 1 51.16 127 ASP B C 1
ATOM 2217 O O . ASP B 1 127 ? 0.182 -7.434 -25.906 1 51.16 127 ASP B O 1
ATOM 2221 N N . VAL B 1 1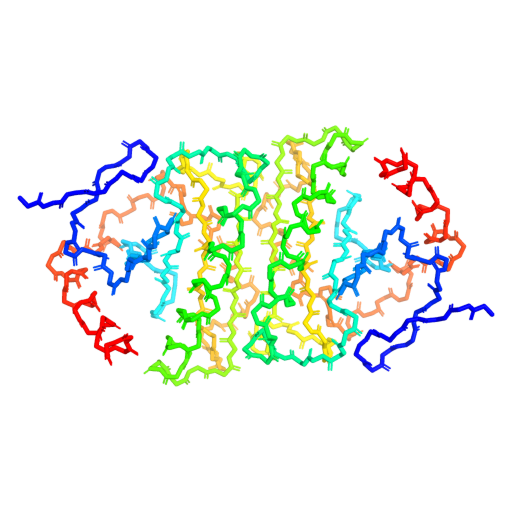28 ? 1.792 -7.227 -24.625 1 54.38 128 VAL B N 1
ATOM 2222 C CA . VAL B 1 128 ? 2.518 -8.227 -25.391 1 54.38 128 VAL B CA 1
ATOM 2223 C C . VAL B 1 128 ? 2.283 -9.617 -24.797 1 54.38 128 VAL B C 1
ATOM 2225 O O . VAL B 1 128 ? 2.736 -9.898 -23.688 1 54.38 128 VAL B O 1
ATOM 2228 N N . PRO B 1 129 ? 1.364 -10.383 -25.406 1 57.47 129 PRO B N 1
ATOM 2229 C CA . PRO B 1 129 ? 1 -11.719 -24.922 1 57.47 129 PRO B CA 1
ATOM 2230 C C . PRO B 1 129 ? 2.203 -12.516 -24.422 1 57.47 129 PRO B C 1
ATOM 2232 O O . PRO B 1 129 ? 2.072 -13.336 -23.516 1 57.47 129 PRO B O 1
ATOM 2235 N N . SER B 1 130 ? 3.328 -12.297 -25.062 1 53.59 130 SER B N 1
ATOM 2236 C CA . SER B 1 130 ? 4.496 -13.117 -24.75 1 53.59 130 SER B CA 1
ATOM 2237 C C . SER B 1 130 ? 4.945 -12.906 -23.312 1 53.59 130 SER B C 1
ATOM 2239 O O . SER B 1 130 ? 5.66 -13.742 -22.75 1 53.59 130 SER B O 1
ATOM 2241 N N . LYS B 1 131 ? 4.359 -11.898 -22.609 1 66 131 LYS B N 1
ATOM 2242 C CA . LYS B 1 131 ? 4.832 -11.625 -21.25 1 66 131 LYS B CA 1
ATOM 2243 C C . LYS B 1 131 ? 3.885 -12.211 -20.203 1 66 131 LYS B C 1
ATOM 2245 O O . LYS B 1 131 ? 4.137 -12.109 -19 1 66 131 LYS B O 1
ATOM 2250 N N . TRP B 1 132 ? 2.979 -13.031 -20.688 1 80.56 132 TRP B N 1
ATOM 2251 C CA . TRP B 1 132 ? 1.989 -13.617 -19.781 1 80.56 132 TRP B CA 1
ATOM 2252 C C . TRP B 1 132 ? 2.346 -15.062 -19.438 1 80.56 132 TRP B C 1
ATOM 2254 O O . TRP B 1 132 ? 2.707 -15.844 -20.328 1 80.56 132 TRP B O 1
ATOM 2264 N N . ARG B 1 133 ? 2.244 -15.273 -18.172 1 88.69 133 ARG B N 1
ATOM 2265 C CA . ARG B 1 133 ? 2.467 -16.641 -17.719 1 88.69 133 ARG B CA 1
ATOM 2266 C C . ARG B 1 133 ? 1.297 -17.547 -18.094 1 88.69 133 ARG B C 1
ATOM 2268 O O . ARG B 1 133 ? 0.159 -17.078 -18.203 1 88.69 133 ARG B O 1
ATOM 2275 N N . SER B 1 134 ? 1.685 -18.781 -18.281 1 89.94 134 SER B N 1
ATOM 2276 C CA . SER B 1 134 ? 0.641 -19.781 -18.516 1 89.94 134 SER B CA 1
ATOM 2277 C C . SER B 1 134 ? -0.052 -20.172 -17.219 1 89.94 134 SER B C 1
ATOM 2279 O O . SER B 1 134 ? 0.48 -19.938 -16.141 1 89.94 134 SER B O 1
ATOM 2281 N N . GLU B 1 135 ? -1.182 -20.766 -17.344 1 91.38 135 GLU B N 1
ATOM 2282 C CA . GLU B 1 135 ? -1.9 -21.266 -16.172 1 91.38 135 GLU B CA 1
ATOM 2283 C C . GLU B 1 135 ? -1.079 -22.328 -15.43 1 91.38 135 GLU B C 1
ATOM 2285 O O . GLU B 1 135 ? -1.13 -22.406 -14.203 1 91.38 135 GLU B O 1
ATOM 2290 N N . GLU B 1 136 ? -0.386 -23.125 -16.25 1 93.5 136 GLU B N 1
ATOM 2291 C CA . GLU B 1 136 ? 0.447 -24.156 -15.648 1 93.5 136 GLU B CA 1
ATOM 2292 C C . GLU B 1 136 ? 1.578 -23.547 -14.82 1 93.5 136 GLU B C 1
ATOM 2294 O O . GLU B 1 136 ? 1.872 -24.016 -13.719 1 93.5 136 GLU B O 1
ATOM 2299 N N . GLU B 1 137 ? 2.174 -22.562 -15.375 1 94.44 137 GLU B N 1
ATOM 2300 C CA . GLU B 1 137 ? 3.225 -21.859 -14.641 1 94.44 137 GLU B CA 1
ATOM 2301 C C . GLU B 1 137 ? 2.682 -21.234 -13.367 1 94.44 137 GLU B C 1
ATOM 2303 O O . GLU B 1 137 ? 3.314 -21.312 -12.312 1 94.44 137 GLU B O 1
ATOM 2308 N N . MET B 1 138 ? 1.559 -20.672 -13.43 1 95.44 138 MET B N 1
ATOM 2309 C CA . MET B 1 138 ? 0.931 -20.031 -12.273 1 95.44 138 MET B CA 1
ATOM 2310 C C . MET B 1 138 ? 0.574 -21.062 -11.211 1 95.44 138 MET B C 1
ATOM 2312 O O . MET B 1 138 ? 0.797 -20.844 -10.023 1 95.44 138 MET B O 1
ATOM 2316 N N . ALA B 1 139 ? 0.061 -22.188 -11.68 1 96.06 139 ALA B N 1
ATOM 2317 C CA . ALA B 1 139 ? -0.306 -23.25 -10.758 1 96.06 139 ALA B CA 1
ATOM 2318 C C . ALA B 1 139 ? 0.921 -23.797 -10.031 1 96.06 139 ALA B C 1
ATOM 2320 O O . ALA B 1 139 ? 0.862 -24.078 -8.828 1 96.06 139 ALA B O 1
ATOM 2321 N N . ARG B 1 140 ? 1.997 -23.953 -10.742 1 96.38 140 ARG B N 1
ATOM 2322 C CA . ARG B 1 140 ? 3.232 -24.453 -10.133 1 96.38 140 ARG B CA 1
ATOM 2323 C C . ARG B 1 140 ? 3.738 -23.484 -9.062 1 96.38 140 ARG B C 1
ATOM 2325 O O . ARG B 1 140 ? 4.102 -23.906 -7.965 1 96.38 140 ARG B O 1
ATOM 2332 N N . GLU B 1 141 ? 3.779 -22.234 -9.406 1 96.06 141 GLU B N 1
ATOM 2333 C CA . GLU B 1 141 ? 4.23 -21.25 -8.43 1 96.06 141 GLU B CA 1
ATOM 2334 C C . GLU B 1 141 ? 3.297 -21.203 -7.223 1 96.06 141 GLU B C 1
ATOM 2336 O O . GLU B 1 141 ? 3.754 -21.094 -6.082 1 96.06 141 GLU B O 1
ATOM 2341 N N . ALA B 1 142 ? 2.025 -21.234 -7.457 1 97.44 142 ALA B N 1
ATOM 2342 C CA . ALA B 1 142 ? 1.059 -21.203 -6.363 1 97.44 142 ALA B CA 1
ATOM 2343 C C . ALA B 1 142 ? 1.261 -22.375 -5.418 1 97.44 142 ALA B C 1
ATOM 2345 O O . ALA B 1 142 ? 1.195 -22.219 -4.195 1 97.44 142 ALA B O 1
ATOM 2346 N N . THR B 1 143 ? 1.464 -23.516 -5.977 1 96.88 143 THR B N 1
ATOM 2347 C CA . THR B 1 143 ? 1.722 -24.703 -5.168 1 96.88 143 THR B CA 1
ATOM 2348 C C . THR B 1 143 ? 2.975 -24.516 -4.316 1 96.88 143 THR B C 1
ATOM 2350 O O . THR B 1 143 ? 2.979 -24.844 -3.129 1 96.88 143 THR B O 1
ATOM 2353 N N . GLU B 1 144 ? 3.988 -24.031 -4.941 1 96.81 144 GLU B N 1
ATOM 2354 C CA . GLU B 1 144 ? 5.227 -23.766 -4.219 1 96.81 144 GLU B CA 1
ATOM 2355 C C . GLU B 1 144 ? 4.992 -22.781 -3.072 1 96.81 144 GLU B C 1
ATOM 2357 O O . GLU B 1 144 ? 5.426 -23.016 -1.945 1 96.81 144 GLU B O 1
ATOM 2362 N N . LEU B 1 145 ? 4.297 -21.719 -3.324 1 97.38 145 LEU B N 1
ATOM 2363 C CA . LEU B 1 145 ? 4.062 -20.688 -2.324 1 97.38 145 LEU B CA 1
ATOM 2364 C C . LEU B 1 145 ? 3.131 -21.203 -1.227 1 97.38 145 LEU B C 1
ATOM 2366 O O . LEU B 1 145 ? 3.262 -20.797 -0.066 1 97.38 145 LEU B O 1
ATOM 2370 N N . SER B 1 146 ? 2.156 -22.016 -1.593 1 97.25 146 SER B N 1
ATOM 2371 C CA . SER B 1 146 ? 1.215 -22.547 -0.614 1 97.25 146 SER B CA 1
ATOM 2372 C C . SER B 1 146 ? 1.94 -23.297 0.501 1 97.25 146 SER B C 1
ATOM 2374 O O . SER B 1 146 ? 1.492 -23.297 1.65 1 97.25 146 SER B O 1
ATOM 2376 N N . SER B 1 147 ? 3.041 -23.875 0.206 1 95.88 147 SER B N 1
ATOM 2377 C CA . SER B 1 147 ? 3.812 -24.641 1.174 1 95.88 147 SER B CA 1
ATOM 2378 C C . SER B 1 147 ? 4.395 -23.75 2.262 1 95.88 147 SER B C 1
ATOM 2380 O O . SER B 1 147 ? 4.762 -24.234 3.336 1 95.88 147 SER B O 1
ATOM 2382 N N . LEU B 1 148 ? 4.43 -22.453 2.006 1 94.56 148 LEU B N 1
ATOM 2383 C CA . LEU B 1 148 ? 4.98 -21.5 2.965 1 94.56 148 LEU B CA 1
ATOM 2384 C C . LEU B 1 148 ? 3.986 -21.234 4.09 1 94.56 148 LEU B C 1
ATOM 2386 O O . LEU B 1 148 ? 4.355 -20.688 5.129 1 94.56 148 LEU B O 1
ATOM 2390 N N . PHE B 1 149 ? 2.752 -21.531 3.961 1 93.06 149 PHE B N 1
ATOM 2391 C CA . PHE B 1 149 ? 1.718 -21.094 4.891 1 93.06 149 PHE B CA 1
ATOM 2392 C C . PHE B 1 149 ? 1.013 -22.281 5.523 1 93.06 149 PHE B C 1
ATOM 2394 O O . PHE B 1 149 ? 0.05 -22.125 6.273 1 93.06 149 PHE B O 1
ATOM 2401 N N . ASN B 1 150 ? 1.428 -23.453 5.078 1 80.25 150 ASN B N 1
ATOM 2402 C CA . ASN B 1 150 ? 0.933 -24.688 5.68 1 80.25 150 ASN B CA 1
ATOM 2403 C C . ASN B 1 150 ? 1.816 -25.141 6.836 1 80.25 150 ASN B C 1
ATOM 2405 O O . ASN B 1 150 ? 3.021 -24.891 6.84 1 80.25 150 ASN B O 1
#

Organism: Culter alburnus (NCBI:txid194366)

Solvent-accessible surface area (backbone atoms only — not comparable to full-atom values): 15566 Å² total; per-residue (Å²): 128,65,64,41,69,52,38,92,40,78,39,57,44,55,28,43,36,46,73,60,97,48,22,36,28,30,55,46,58,58,52,86,43,82,72,23,27,35,34,27,47,59,70,77,35,50,42,69,77,69,53,50,72,70,45,46,26,46,38,48,50,49,43,43,55,50,48,54,45,47,20,60,76,67,70,30,71,12,30,37,37,37,32,46,32,29,61,62,36,37,34,63,55,59,26,44,46,36,40,38,32,46,19,39,87,74,74,40,92,52,69,52,46,54,42,33,42,54,42,49,59,47,41,66,85,76,59,54,69,88,64,50,58,51,71,66,56,35,26,53,52,12,54,59,54,26,61,67,79,105,127,63,66,42,68,53,37,92,40,78,39,58,46,54,27,43,37,46,72,61,97,47,21,36,29,29,54,44,57,59,51,85,44,84,72,23,28,34,35,29,49,60,69,77,38,51,43,70,77,70,53,50,70,71,45,45,26,45,37,49,49,48,43,43,54,50,48,53,44,46,20,61,74,68,69,31,71,12,28,36,36,36,31,44,33,29,62,62,36,38,33,62,56,58,26,46,47,36,39,39,33,46,19,39,88,74,73,38,93,54,67,52,46,56,43,33,44,54,40,49,59,46,40,66,85,75,60,54,70,87,64,51,58,49,70,67,57,35,26,52,50,11,55,60,54,26,60,68,79,105